Protein AF-A0A819TYV3-F1 (afdb_monomer_lite)

Structure (mmCIF, N/CA/C/O backbone):
data_AF-A0A819TYV3-F1
#
_entry.id   AF-A0A819TYV3-F1
#
loop_
_atom_site.group_PDB
_atom_site.id
_atom_site.type_symbol
_atom_site.label_atom_id
_atom_site.label_alt_id
_atom_site.label_comp_id
_atom_site.label_asym_id
_atom_site.label_entity_id
_atom_site.label_seq_id
_atom_site.pdbx_PDB_ins_code
_atom_site.Cartn_x
_atom_site.Cartn_y
_atom_site.Cartn_z
_atom_site.occupancy
_atom_site.B_iso_or_equiv
_atom_site.auth_seq_id
_atom_site.auth_comp_id
_atom_site.auth_asym_id
_atom_site.auth_atom_id
_atom_site.pdbx_PDB_model_num
ATOM 1 N N . VAL A 1 1 ? 16.532 -47.306 -40.315 1.00 42.41 1 VAL A N 1
ATOM 2 C CA . VAL A 1 1 ? 16.223 -45.927 -40.754 1.00 42.41 1 VAL A CA 1
ATOM 3 C C . VAL A 1 1 ? 15.635 -45.160 -39.579 1.00 42.41 1 VAL A C 1
ATOM 5 O O . VAL A 1 1 ? 14.477 -45.328 -39.248 1.00 42.41 1 VAL A O 1
ATOM 8 N N . ILE A 1 2 ? 16.517 -44.405 -38.919 1.00 37.19 2 ILE A N 1
ATOM 9 C CA . ILE A 1 2 ? 16.275 -43.118 -38.252 1.00 37.19 2 ILE A CA 1
ATOM 10 C C . ILE A 1 2 ? 15.202 -43.098 -37.144 1.00 37.19 2 ILE A C 1
ATOM 12 O O . ILE A 1 2 ? 14.173 -42.442 -37.237 1.00 37.19 2 ILE A O 1
ATOM 16 N N . THR A 1 3 ? 15.557 -43.692 -36.006 1.00 41.16 3 THR A N 1
ATOM 17 C CA . THR A 1 3 ? 15.166 -43.202 -34.678 1.00 41.16 3 THR A CA 1
ATOM 18 C C . THR A 1 3 ? 15.881 -41.863 -34.448 1.00 41.16 3 THR A C 1
ATOM 20 O O . THR A 1 3 ? 17.028 -41.839 -34.004 1.00 41.16 3 THR A O 1
ATOM 23 N N . LYS A 1 4 ? 15.283 -40.728 -34.834 1.00 43.38 4 LYS A N 1
ATOM 24 C CA . LYS A 1 4 ? 15.831 -39.395 -34.519 1.00 43.38 4 LYS A CA 1
ATOM 25 C C . LYS A 1 4 ? 14.734 -38.361 -34.269 1.00 43.38 4 LYS A C 1
ATOM 27 O O . LYS A 1 4 ? 13.875 -38.153 -35.113 1.00 43.38 4 LYS A O 1
ATOM 32 N N . ARG A 1 5 ? 14.971 -37.607 -33.187 1.00 46.06 5 ARG A N 1
ATOM 33 C CA . ARG A 1 5 ? 14.491 -36.251 -32.861 1.00 46.06 5 ARG A CA 1
ATOM 34 C C . ARG A 1 5 ? 13.138 -36.142 -32.163 1.00 46.06 5 ARG A C 1
ATOM 36 O O . ARG A 1 5 ? 12.233 -35.484 -32.647 1.00 46.06 5 ARG A O 1
ATOM 43 N N . ILE A 1 6 ? 13.119 -36.582 -30.910 1.00 41.78 6 ILE A N 1
ATOM 44 C CA . ILE A 1 6 ? 12.600 -35.708 -29.855 1.00 41.78 6 ILE A CA 1
ATOM 45 C C . ILE A 1 6 ? 13.839 -35.122 -29.179 1.00 41.78 6 ILE A C 1
ATOM 47 O O . ILE A 1 6 ? 14.490 -35.771 -28.364 1.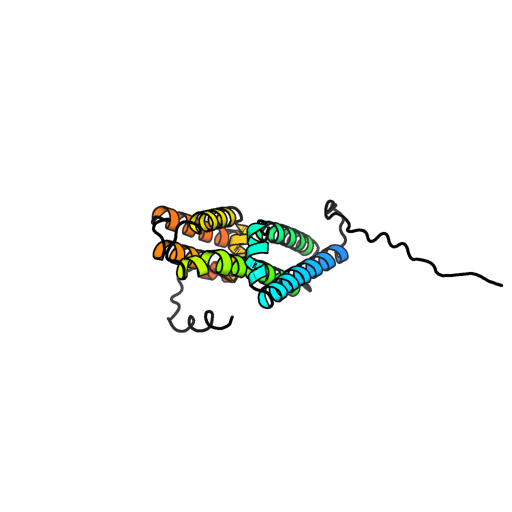00 41.78 6 ILE A O 1
ATOM 51 N N . LYS A 1 7 ? 14.249 -33.924 -29.608 1.00 39.25 7 LYS A N 1
ATOM 52 C CA . LYS A 1 7 ? 15.134 -33.102 -28.784 1.00 39.25 7 LYS A CA 1
ATOM 53 C C . LYS A 1 7 ? 14.248 -32.582 -27.663 1.00 39.25 7 LYS A C 1
ATOM 55 O O . LYS A 1 7 ? 13.491 -31.642 -27.870 1.00 39.25 7 LYS A O 1
ATOM 60 N N . ILE A 1 8 ? 14.314 -33.238 -26.512 1.00 39.28 8 ILE A N 1
ATOM 61 C CA . ILE A 1 8 ? 13.861 -32.642 -25.263 1.00 39.28 8 ILE A CA 1
ATOM 62 C C . ILE A 1 8 ? 14.744 -31.410 -25.092 1.00 39.28 8 ILE A C 1
ATOM 64 O O . ILE A 1 8 ? 15.949 -31.527 -24.856 1.00 39.28 8 ILE A O 1
ATOM 68 N N . PHE A 1 9 ? 14.173 -30.230 -25.320 1.00 35.12 9 PHE A N 1
ATOM 69 C CA . PHE A 1 9 ? 14.768 -29.000 -24.839 1.00 35.12 9 PHE A CA 1
ATOM 70 C C . PHE A 1 9 ? 14.728 -29.097 -23.316 1.00 35.12 9 PHE A C 1
ATOM 72 O O . PHE A 1 9 ? 13.734 -28.760 -22.685 1.00 35.12 9 PHE A O 1
ATOM 79 N N . HIS A 1 10 ? 15.805 -29.602 -22.719 1.00 38.38 10 HIS A N 1
ATOM 80 C CA . HIS A 1 10 ? 16.135 -29.256 -21.347 1.00 38.38 10 HIS A CA 1
ATOM 81 C C . HIS A 1 10 ? 16.502 -27.770 -21.348 1.00 38.38 10 HIS A C 1
ATOM 83 O O . HIS A 1 10 ? 17.672 -27.398 -21.315 1.00 38.38 10 HIS A O 1
ATOM 89 N N . THR A 1 11 ? 15.498 -26.899 -21.430 1.00 42.22 11 THR A N 1
ATOM 90 C CA . THR A 1 11 ? 15.631 -25.573 -20.849 1.00 42.22 11 THR A CA 1
ATOM 91 C C . THR A 1 11 ? 15.651 -25.804 -19.349 1.00 42.22 11 THR A C 1
ATOM 93 O O . THR A 1 11 ? 14.697 -26.312 -18.763 1.00 42.22 11 THR A O 1
ATOM 96 N N . GLN A 1 12 ? 16.790 -25.516 -18.730 1.00 43.41 12 GLN A N 1
ATOM 97 C CA . GLN A 1 12 ? 16.884 -25.352 -17.288 1.00 43.41 12 GLN A CA 1
ATOM 98 C C . GLN A 1 12 ? 15.994 -24.166 -16.885 1.00 43.41 12 GLN A C 1
ATOM 100 O O . GLN A 1 12 ? 16.464 -23.044 -16.732 1.00 43.41 12 GLN A O 1
ATOM 105 N N . THR A 1 13 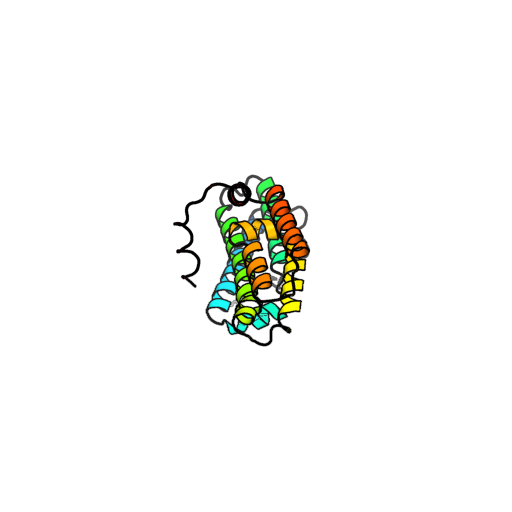? 14.694 -24.401 -16.755 1.00 50.75 13 THR A N 1
ATOM 106 C CA . THR A 1 13 ? 13.719 -23.468 -16.184 1.00 50.75 13 THR A CA 1
ATOM 107 C C . THR A 1 13 ? 13.247 -24.049 -14.860 1.00 50.75 13 THR A C 1
ATOM 109 O O . THR A 1 13 ? 12.078 -24.360 -14.669 1.00 50.75 13 THR A O 1
ATOM 112 N N . GLY A 1 14 ? 14.198 -24.268 -13.951 1.00 44.28 14 GLY A N 1
ATOM 113 C CA . GLY A 1 14 ? 13.864 -24.231 -12.532 1.00 44.28 14 GLY A CA 1
ATOM 114 C C . GLY A 1 14 ? 13.647 -22.769 -12.123 1.00 44.28 14 GLY A C 1
ATOM 115 O O . GLY A 1 14 ? 14.220 -21.887 -12.774 1.00 44.28 14 GLY A O 1
ATOM 116 N N . PRO A 1 15 ? 12.851 -22.487 -11.077 1.00 48.12 15 PRO A N 1
ATOM 117 C CA . PRO A 1 15 ? 12.710 -21.136 -10.545 1.00 48.12 15 PRO A CA 1
ATOM 118 C C . PRO A 1 15 ? 14.102 -20.586 -10.212 1.00 48.12 15 PRO A C 1
ATOM 120 O O . PRO A 1 15 ? 14.805 -21.099 -9.336 1.00 48.12 15 PRO A O 1
ATOM 123 N N . LYS A 1 16 ? 14.547 -19.580 -10.971 1.00 52.69 16 LYS A N 1
ATOM 124 C CA . LYS A 1 16 ? 15.812 -18.898 -10.706 1.00 52.69 16 LYS A CA 1
ATOM 125 C C . LYS A 1 16 ? 15.600 -18.025 -9.477 1.00 52.69 16 LYS A C 1
ATOM 127 O O . LYS A 1 16 ? 14.733 -17.159 -9.478 1.00 52.69 16 LYS A O 1
ATOM 132 N N . LYS A 1 17 ? 16.385 -18.261 -8.423 1.00 51.53 17 LYS A N 1
ATOM 133 C CA . LYS A 1 17 ? 16.401 -17.384 -7.247 1.00 51.53 17 LYS A CA 1
ATOM 134 C C . LYS A 1 17 ? 16.694 -15.952 -7.697 1.00 51.53 17 LYS A C 1
ATOM 136 O O . LYS A 1 17 ? 17.705 -15.728 -8.364 1.00 51.53 17 LYS A O 1
ATOM 141 N N . LEU A 1 18 ? 15.869 -15.002 -7.262 1.00 47.59 18 LEU A N 1
ATOM 142 C CA . LEU A 1 18 ? 16.041 -13.556 -7.442 1.00 47.59 18 LEU A CA 1
ATOM 143 C C . LEU A 1 18 ? 17.206 -13.013 -6.579 1.00 47.59 18 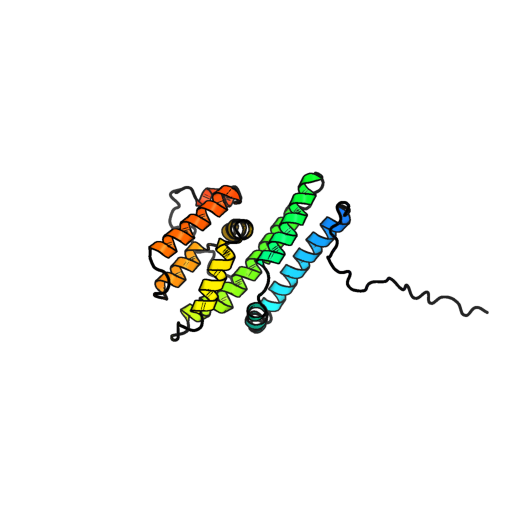LEU A C 1
ATOM 145 O O . LEU A 1 18 ? 17.102 -11.971 -5.948 1.00 47.59 18 LEU A O 1
ATOM 149 N N . ASN A 1 19 ? 18.326 -13.735 -6.485 1.00 43.72 19 ASN A N 1
ATOM 150 C CA . ASN A 1 19 ? 19.417 -13.416 -5.555 1.00 43.72 19 ASN A CA 1
ATOM 151 C C . ASN A 1 19 ? 20.588 -12.708 -6.236 1.00 43.72 19 ASN A C 1
ATOM 153 O O . ASN A 1 19 ? 21.689 -12.661 -5.695 1.00 43.72 19 ASN A O 1
ATOM 157 N N . THR A 1 20 ? 20.404 -12.199 -7.448 1.00 45.56 20 THR A N 1
ATOM 158 C CA . THR A 1 20 ? 21.482 -11.512 -8.159 1.00 45.56 20 THR A CA 1
ATOM 159 C C . THR A 1 20 ? 20.896 -10.541 -9.168 1.00 45.56 20 THR A C 1
ATOM 161 O O . THR A 1 20 ? 21.012 -10.721 -10.374 1.00 45.56 20 THR A O 1
ATOM 164 N N . ILE A 1 21 ? 20.320 -9.446 -8.668 1.00 49.53 21 ILE A N 1
ATOM 165 C CA . ILE A 1 21 ? 20.378 -8.188 -9.416 1.00 49.53 21 ILE A CA 1
ATOM 166 C C . ILE A 1 21 ? 21.863 -7.800 -9.429 1.00 49.53 21 ILE A C 1
ATOM 168 O O . ILE A 1 21 ? 22.359 -7.057 -8.581 1.00 49.53 21 ILE A O 1
ATOM 172 N N . THR A 1 22 ? 22.632 -8.410 -10.328 1.00 48.16 22 THR A N 1
ATOM 173 C CA . THR A 1 22 ? 24.005 -8.002 -10.594 1.00 48.16 22 THR A CA 1
ATOM 174 C C . THR A 1 22 ? 23.965 -6.597 -11.197 1.00 48.16 22 THR A C 1
ATOM 176 O O . THR A 1 22 ? 22.956 -6.115 -11.725 1.00 48.16 22 THR A O 1
ATOM 179 N N . LYS A 1 23 ? 25.085 -5.880 -11.125 1.00 53.56 23 LYS A N 1
ATOM 180 C CA . LYS A 1 23 ? 25.254 -4.535 -11.703 1.00 53.56 23 LYS A CA 1
ATOM 181 C C . LYS A 1 23 ? 25.030 -4.460 -13.233 1.00 53.56 23 LYS A C 1
ATOM 183 O O . LYS A 1 23 ? 25.265 -3.410 -13.811 1.00 53.56 23 LYS A O 1
ATOM 188 N N . THR A 1 24 ? 24.545 -5.524 -13.882 1.00 54.06 24 THR A N 1
ATOM 189 C CA . THR A 1 24 ? 24.474 -5.689 -15.341 1.00 54.06 24 THR A CA 1
ATOM 190 C C . THR A 1 24 ? 23.198 -6.388 -15.840 1.00 54.06 24 THR A C 1
ATOM 192 O O . THR A 1 24 ? 23.268 -7.069 -16.859 1.00 54.06 24 THR A O 1
ATOM 195 N N . SER A 1 25 ? 22.055 -6.297 -15.149 1.00 63.12 25 SER A N 1
ATOM 196 C CA . SER A 1 25 ? 20.785 -6.733 -15.753 1.00 63.12 25 SER A CA 1
ATOM 197 C C . SER A 1 25 ? 20.484 -5.897 -16.997 1.00 63.12 25 SER A C 1
ATOM 199 O O . SER A 1 25 ? 20.666 -4.675 -16.957 1.00 63.12 25 SER A O 1
ATOM 201 N N . SER A 1 26 ? 20.088 -6.548 -18.090 1.00 77.44 26 SER A N 1
ATOM 202 C CA . SER A 1 26 ? 19.691 -5.851 -19.323 1.00 77.44 26 SER A CA 1
ATOM 203 C C . SER A 1 26 ? 18.349 -5.133 -19.121 1.00 77.44 26 SER A C 1
ATOM 205 O O . SER A 1 26 ? 17.598 -5.478 -18.209 1.00 77.44 26 SER A O 1
ATOM 207 N N . MET A 1 27 ? 18.031 -4.126 -19.942 1.00 77.88 27 MET A N 1
ATOM 208 C CA . MET A 1 27 ? 16.738 -3.437 -19.817 1.00 77.88 27 MET A CA 1
ATOM 209 C C . MET A 1 27 ? 15.551 -4.352 -20.127 1.00 77.88 27 MET A C 1
ATOM 211 O O . MET A 1 27 ? 14.519 -4.226 -19.479 1.00 77.88 27 MET A O 1
ATOM 215 N N . GLU A 1 28 ? 15.724 -5.337 -21.011 1.00 81.94 28 GLU A N 1
ATOM 216 C CA . GLU A 1 28 ? 14.717 -6.377 -21.261 1.00 81.94 28 GLU A CA 1
ATOM 217 C C . GLU A 1 28 ? 14.377 -7.149 -19.975 1.00 81.94 28 GLU A C 1
ATOM 219 O O . GLU A 1 28 ? 13.208 -7.302 -19.641 1.00 81.94 28 GLU A O 1
ATOM 224 N N . GLU A 1 29 ? 15.382 -7.537 -19.181 1.00 82.88 29 GLU A N 1
ATOM 225 C CA . GLU A 1 29 ? 15.157 -8.234 -17.902 1.00 82.88 29 GLU A CA 1
ATOM 226 C C . GLU A 1 29 ? 14.426 -7.361 -16.870 1.00 82.88 29 GLU A C 1
ATOM 228 O O . GLU A 1 29 ? 13.650 -7.865 -16.059 1.00 82.88 29 GLU A O 1
ATOM 233 N N . ILE A 1 30 ? 14.687 -6.053 -16.879 1.00 81.69 30 ILE A N 1
ATOM 234 C CA . ILE A 1 30 ? 14.029 -5.079 -16.001 1.00 81.69 30 ILE A CA 1
ATOM 235 C C . ILE A 1 30 ? 12.555 -4.917 -16.390 1.00 81.69 30 ILE A C 1
ATOM 237 O O . ILE A 1 30 ? 11.693 -4.903 -15.511 1.00 81.69 30 ILE A O 1
ATOM 241 N N . ILE A 1 31 ? 12.265 -4.823 -17.689 1.00 82.44 31 ILE A N 1
ATOM 242 C CA . ILE A 1 31 ? 10.903 -4.708 -18.225 1.00 82.44 31 ILE A CA 1
ATOM 243 C C . ILE A 1 31 ? 10.115 -5.994 -17.960 1.00 82.44 31 ILE A C 1
ATOM 245 O O . ILE A 1 31 ? 8.987 -5.932 -17.476 1.00 82.44 31 ILE A O 1
ATOM 249 N N . ASP A 1 32 ? 10.716 -7.158 -18.205 1.00 86.75 32 ASP A N 1
ATOM 250 C CA . ASP A 1 32 ? 10.100 -8.454 -17.907 1.00 86.75 32 ASP A CA 1
ATOM 251 C C . ASP A 1 32 ? 9.743 -8.573 -16.424 1.00 86.75 32 ASP A C 1
ATOM 253 O O . ASP A 1 32 ? 8.666 -9.056 -16.074 1.00 86.75 32 ASP A O 1
ATOM 257 N N . LEU A 1 33 ? 10.619 -8.091 -15.541 1.00 85.75 33 LEU A N 1
ATOM 258 C CA . LEU A 1 33 ? 10.366 -8.098 -14.107 1.00 85.75 33 LEU A CA 1
ATOM 259 C C . LEU A 1 33 ? 9.245 -7.130 -13.710 1.00 85.75 33 LEU A C 1
ATOM 261 O O . LEU A 1 33 ? 8.432 -7.476 -12.855 1.00 85.75 33 LEU A O 1
ATOM 265 N N . LEU A 1 34 ? 9.167 -5.953 -14.337 1.00 84.62 34 LEU A N 1
ATOM 266 C CA . LEU A 1 34 ? 8.070 -5.008 -14.120 1.00 84.62 34 LEU A CA 1
ATOM 267 C C . LEU A 1 34 ? 6.723 -5.614 -14.539 1.00 84.62 34 LEU A C 1
ATOM 269 O O . LEU A 1 34 ? 5.773 -5.592 -13.759 1.00 84.62 34 LEU A O 1
ATOM 273 N N . ASN A 1 35 ? 6.668 -6.218 -15.728 1.00 87.69 35 ASN A N 1
ATOM 274 C CA . ASN A 1 35 ? 5.478 -6.906 -16.231 1.00 87.69 35 ASN A CA 1
ATOM 275 C C . ASN A 1 35 ? 5.085 -8.092 -15.345 1.00 87.69 35 ASN A C 1
ATOM 277 O O . ASN A 1 35 ? 3.905 -8.304 -15.089 1.00 87.69 35 ASN A O 1
ATOM 281 N N . TYR A 1 36 ? 6.065 -8.847 -14.844 1.00 89.81 36 TYR A N 1
ATOM 282 C CA . TYR A 1 36 ? 5.814 -9.950 -13.920 1.00 89.81 36 TYR A CA 1
ATOM 283 C C . TYR A 1 36 ? 5.204 -9.468 -12.600 1.00 89.81 36 TYR A C 1
ATOM 285 O O . TYR A 1 36 ? 4.275 -10.089 -12.093 1.00 89.81 36 TYR A O 1
ATOM 293 N N . ILE A 1 37 ? 5.703 -8.362 -12.040 1.00 85.88 37 ILE A N 1
ATOM 294 C CA . ILE A 1 37 ? 5.153 -7.786 -10.806 1.00 85.88 37 ILE A CA 1
ATOM 295 C C . ILE A 1 37 ? 3.731 -7.277 -11.043 1.00 85.88 37 ILE A C 1
ATOM 297 O O . ILE A 1 37 ? 2.861 -7.548 -10.221 1.00 85.88 37 ILE A O 1
ATOM 301 N N . LEU A 1 38 ? 3.482 -6.599 -12.168 1.00 90.12 38 LEU A N 1
ATOM 302 C CA . LEU A 1 38 ? 2.136 -6.178 -12.551 1.00 90.12 38 LEU A CA 1
ATOM 303 C C . LEU A 1 38 ? 1.184 -7.378 -12.644 1.00 90.12 38 LEU A C 1
ATOM 305 O O . LEU A 1 38 ? 0.151 -7.384 -11.983 1.00 90.12 38 LEU A O 1
ATOM 309 N N . ASP A 1 39 ? 1.545 -8.410 -13.410 1.00 93.50 39 ASP A N 1
ATOM 310 C CA . ASP A 1 39 ? 0.725 -9.616 -13.573 1.00 93.50 39 ASP A CA 1
ATOM 311 C C . ASP A 1 39 ? 0.471 -10.328 -12.237 1.00 93.50 39 ASP A C 1
ATOM 313 O O . ASP A 1 39 ? -0.653 -10.753 -11.961 1.00 93.50 39 ASP A O 1
ATOM 317 N N . LEU A 1 40 ? 1.486 -10.398 -11.370 1.00 90.69 40 LEU A N 1
ATOM 318 C CA . LEU A 1 40 ? 1.373 -10.989 -10.041 1.00 90.69 40 LEU A CA 1
ATOM 319 C C . LEU A 1 40 ? 0.404 -10.202 -9.151 1.00 90.69 40 LEU A C 1
ATOM 321 O O . LEU A 1 40 ? -0.533 -10.795 -8.614 1.00 90.69 40 LEU A O 1
ATOM 325 N N . SER A 1 41 ? 0.605 -8.888 -9.006 1.00 89.75 41 SER A N 1
ATOM 326 C CA . SER A 1 41 ? -0.272 -8.025 -8.203 1.00 89.75 41 SER A CA 1
ATOM 327 C C . SER A 1 41 ? -1.699 -8.065 -8.744 1.00 89.75 41 SER A C 1
ATOM 329 O O . SER A 1 41 ? -2.645 -8.261 -7.978 1.00 89.75 41 SER A O 1
ATOM 331 N N . CYS A 1 42 ? -1.855 -8.021 -10.071 1.00 92.50 42 CYS A N 1
ATOM 332 C CA . CYS A 1 42 ? -3.147 -8.167 -10.717 1.00 92.50 42 CYS A CA 1
ATOM 333 C C . CYS A 1 42 ? -3.806 -9.498 -10.362 1.00 92.50 42 CYS A C 1
ATOM 335 O O . CYS A 1 42 ? -4.929 -9.527 -9.860 1.00 92.50 42 CYS A O 1
ATOM 337 N N . THR A 1 43 ? -3.110 -10.607 -10.594 1.00 95.50 43 THR A N 1
ATOM 338 C CA . THR A 1 43 ? -3.627 -11.959 -10.366 1.00 95.50 43 THR A CA 1
ATOM 339 C C . THR A 1 43 ? -4.050 -12.160 -8.917 1.00 95.50 43 THR A C 1
ATOM 341 O O . THR A 1 43 ? -5.131 -12.700 -8.679 1.00 95.50 43 THR A O 1
ATOM 344 N N . ILE A 1 44 ? -3.255 -11.690 -7.950 1.00 92.75 44 ILE A N 1
ATOM 345 C CA . ILE A 1 44 ? -3.604 -11.779 -6.528 1.00 92.75 44 ILE A CA 1
ATOM 346 C C . ILE A 1 44 ? -4.860 -10.954 -6.235 1.00 92.75 44 ILE A C 1
ATOM 348 O O . ILE A 1 44 ? -5.797 -11.492 -5.646 1.00 92.75 44 ILE A O 1
ATOM 352 N N . ASN A 1 45 ? -4.939 -9.703 -6.703 1.00 93.31 45 ASN A N 1
ATOM 353 C CA . ASN A 1 45 ? -6.135 -8.871 -6.528 1.00 93.31 45 ASN A CA 1
ATOM 354 C C . ASN A 1 45 ? -7.390 -9.550 -7.087 1.00 93.31 45 ASN A C 1
ATOM 356 O O . ASN A 1 45 ? -8.402 -9.666 -6.396 1.00 93.31 45 ASN A O 1
ATOM 360 N N . ARG A 1 46 ? -7.328 -10.085 -8.314 1.00 95.94 46 ARG A N 1
ATOM 361 C CA . ARG A 1 46 ? -8.482 -10.762 -8.933 1.00 95.94 46 ARG A CA 1
ATOM 362 C C . ARG A 1 46 ? -8.824 -12.061 -8.200 1.00 95.94 46 ARG A C 1
ATOM 364 O O . ARG A 1 46 ? -10.002 -12.368 -8.031 1.00 95.94 46 ARG A O 1
ATOM 371 N N . PHE A 1 47 ? -7.826 -12.811 -7.732 1.00 95.88 47 PHE A N 1
ATOM 372 C CA . PHE A 1 47 ? -8.048 -14.007 -6.921 1.00 95.88 47 PHE A CA 1
ATOM 373 C C . PHE A 1 47 ? -8.774 -13.675 -5.612 1.00 95.88 47 PHE A C 1
ATOM 375 O O . PHE A 1 47 ? -9.780 -14.308 -5.302 1.00 95.88 47 PHE A O 1
ATOM 382 N N . LEU A 1 48 ? -8.319 -12.658 -4.877 1.00 94.56 48 LEU A N 1
ATOM 383 C CA . LEU A 1 48 ? -8.910 -12.239 -3.601 1.00 94.56 48 LEU A CA 1
ATOM 384 C C . LEU A 1 48 ? -10.256 -11.525 -3.757 1.00 94.56 48 LEU A C 1
ATOM 386 O O . LEU A 1 48 ? -11.041 -11.477 -2.807 1.00 94.56 48 LEU A O 1
ATOM 390 N N . PHE A 1 49 ? -10.544 -10.987 -4.940 1.00 93.50 49 PHE A N 1
ATOM 391 C CA . PHE A 1 49 ? -11.878 -10.523 -5.302 1.00 93.50 49 PHE A CA 1
ATOM 392 C C . PHE A 1 49 ? -12.857 -11.698 -5.444 1.00 93.50 49 PHE A C 1
ATOM 394 O O . PHE A 1 49 ? -13.948 -11.669 -4.882 1.00 93.50 49 PHE A O 1
ATOM 401 N N . VAL A 1 50 ? -12.457 -12.764 -6.148 1.00 96.19 50 VAL A N 1
ATOM 402 C CA . VAL A 1 50 ? -13.297 -13.962 -6.344 1.00 96.19 50 VAL A CA 1
ATOM 403 C C . VAL A 1 50 ? -13.386 -14.824 -5.078 1.00 96.19 50 VAL A C 1
ATOM 405 O O . VAL A 1 50 ? -14.419 -15.447 -4.831 1.00 96.19 50 VAL A O 1
ATOM 408 N N . TYR A 1 51 ? -12.327 -14.862 -4.267 1.00 95.44 51 TYR A N 1
ATOM 409 C CA . TYR A 1 51 ? -12.238 -15.651 -3.038 1.00 95.44 51 TYR A CA 1
ATOM 410 C C . TYR A 1 51 ? -11.823 -14.781 -1.834 1.00 95.44 51 TYR A C 1
ATOM 412 O O . TYR A 1 51 ? -10.666 -14.822 -1.401 1.00 95.44 51 TYR A O 1
ATOM 420 N N . PRO A 1 52 ? -12.759 -14.008 -1.247 1.00 92.62 52 PRO A N 1
ATOM 421 C CA . PRO A 1 52 ? -12.457 -13.085 -0.151 1.00 92.62 52 PRO A CA 1
ATOM 422 C C . PRO A 1 52 ? -11.909 -13.761 1.108 1.00 92.62 52 PRO A C 1
ATOM 424 O O . PRO A 1 52 ? -11.126 -13.157 1.835 1.00 92.62 52 PRO A O 1
ATOM 427 N N . GLN A 1 53 ? -12.251 -15.029 1.362 1.00 90.88 53 GLN A N 1
ATOM 428 C CA . GLN A 1 53 ? -11.709 -15.778 2.504 1.00 90.88 53 GLN A CA 1
ATOM 429 C C . GLN A 1 53 ? -10.186 -15.956 2.412 1.00 90.88 53 GLN A C 1
ATOM 431 O O . GLN A 1 53 ? -9.527 -16.147 3.431 1.00 90.88 53 GLN A O 1
ATOM 436 N N . GLY A 1 54 ? -9.612 -15.865 1.207 1.00 91.75 54 GLY A N 1
ATOM 437 C CA . GLY A 1 54 ? -8.167 -15.887 1.007 1.00 91.75 54 GLY A CA 1
ATOM 438 C C . GLY A 1 54 ? -7.451 -14.694 1.637 1.00 91.75 54 GLY A C 1
ATOM 439 O O . GLY A 1 54 ? -6.270 -14.809 1.936 1.00 91.75 54 GLY A O 1
ATOM 440 N N . ARG A 1 55 ? -8.144 -13.575 1.888 1.00 90.94 55 ARG A N 1
ATOM 441 C CA . ARG A 1 55 ? -7.532 -12.351 2.426 1.00 90.94 55 ARG A CA 1
ATOM 442 C C . ARG A 1 55 ? -6.929 -12.576 3.807 1.00 90.94 55 ARG A C 1
ATOM 444 O O . ARG A 1 55 ? -5.793 -12.188 4.019 1.00 90.94 55 ARG A O 1
ATOM 451 N N . ILE A 1 56 ? -7.634 -13.299 4.681 1.00 87.62 56 ILE A N 1
ATOM 452 C CA . ILE A 1 56 ? -7.140 -13.657 6.022 1.00 87.62 56 ILE A CA 1
ATOM 453 C C . ILE A 1 56 ? -5.865 -14.499 5.914 1.00 87.62 56 ILE A C 1
ATOM 455 O O . ILE A 1 56 ? -4.880 -14.207 6.572 1.00 87.62 56 ILE A O 1
ATOM 459 N N . ILE A 1 57 ? -5.848 -15.487 5.012 1.00 89.69 57 ILE A N 1
ATOM 460 C CA . ILE A 1 57 ? -4.678 -16.353 4.804 1.00 89.69 57 ILE A CA 1
ATOM 461 C C . ILE A 1 57 ? -3.472 -15.538 4.318 1.00 89.69 57 ILE A C 1
ATOM 463 O O . ILE A 1 57 ? -2.360 -15.742 4.788 1.00 89.69 57 ILE A O 1
ATOM 467 N N . PHE A 1 58 ? -3.682 -14.617 3.374 1.00 87.62 58 PHE A N 1
ATOM 468 C CA . PHE A 1 58 ? -2.613 -13.741 2.889 1.00 87.62 58 PHE A CA 1
ATOM 469 C C . PHE A 1 58 ? -2.131 -12.780 3.976 1.00 87.62 58 PHE A C 1
ATOM 471 O O . PHE A 1 58 ? -0.934 -12.539 4.089 1.00 87.62 58 PHE A O 1
ATOM 478 N N . PHE A 1 59 ? -3.055 -12.240 4.764 1.00 84.94 59 PHE A N 1
ATOM 479 C CA . PHE A 1 59 ? -2.758 -11.298 5.830 1.00 84.94 59 PHE A CA 1
ATOM 480 C C . PHE A 1 59 ? -1.954 -11.944 6.970 1.00 84.94 59 PHE A C 1
ATOM 482 O O . PHE A 1 59 ? -0.958 -11.368 7.397 1.00 84.94 59 PHE A O 1
ATOM 489 N N . ASP A 1 60 ? -2.331 -13.154 7.392 1.00 82.50 60 ASP A N 1
ATOM 490 C CA . ASP A 1 60 ? -1.676 -13.899 8.478 1.00 82.50 60 ASP A CA 1
ATOM 491 C C . ASP A 1 60 ? -0.247 -14.351 8.130 1.00 82.50 60 ASP A C 1
ATOM 493 O O . ASP A 1 60 ? 0.592 -14.493 9.016 1.00 82.50 60 ASP A O 1
ATOM 497 N N . GLU A 1 61 ? 0.060 -14.558 6.848 1.00 80.62 61 GLU A N 1
ATOM 498 C CA . GLU A 1 61 ? 1.406 -14.917 6.368 1.00 80.62 61 GLU A CA 1
ATOM 499 C C . GLU A 1 61 ? 2.334 -13.687 6.221 1.00 80.62 61 GLU A C 1
ATOM 501 O O . GLU A 1 61 ? 3.302 -13.726 5.459 1.00 80.62 61 GLU A O 1
ATOM 506 N N . ASP A 1 62 ? 2.038 -12.588 6.930 1.00 67.69 62 ASP A N 1
ATOM 507 C CA . ASP A 1 62 ? 2.760 -11.310 6.888 1.00 67.69 62 ASP A CA 1
ATOM 508 C C . ASP A 1 62 ? 2.968 -10.809 5.452 1.00 67.69 62 ASP A C 1
ATOM 510 O O . ASP A 1 62 ? 4.103 -10.587 5.023 1.00 67.69 62 ASP A O 1
ATOM 514 N N . PHE A 1 63 ? 1.887 -10.639 4.674 1.00 67.38 63 PHE A N 1
ATOM 515 C CA . PHE A 1 63 ? 1.998 -10.230 3.270 1.00 67.38 63 PHE A CA 1
ATOM 516 C C . PHE A 1 63 ? 2.949 -9.033 3.092 1.00 67.38 63 PHE A C 1
ATOM 518 O O . PHE A 1 63 ? 2.652 -7.896 3.460 1.00 67.38 63 PHE A O 1
ATOM 525 N N . HIS A 1 64 ? 4.114 -9.310 2.501 1.00 77.06 64 HIS A N 1
ATOM 526 C CA . HIS A 1 64 ? 5.253 -8.401 2.388 1.00 77.06 64 HIS A CA 1
ATOM 527 C C . HIS A 1 64 ? 5.061 -7.329 1.295 1.00 77.06 64 HIS A C 1
ATOM 529 O O . HIS A 1 64 ? 5.929 -7.125 0.440 1.00 77.06 64 HIS A O 1
ATOM 535 N N . SER A 1 65 ? 3.905 -6.660 1.271 1.00 80.19 65 SER A N 1
ATOM 536 C CA . SER A 1 65 ? 3.549 -5.655 0.259 1.00 80.19 65 SER A CA 1
ATOM 537 C C . SER A 1 65 ? 4.532 -4.487 0.226 1.00 80.19 65 SER A C 1
ATOM 539 O O . SER A 1 65 ? 4.873 -4.007 -0.853 1.00 80.19 65 SER A O 1
ATOM 541 N N . THR A 1 66 ? 5.029 -4.047 1.385 1.00 85.56 66 THR A N 1
ATOM 542 C CA . THR A 1 66 ? 5.973 -2.929 1.480 1.00 85.56 66 THR A CA 1
ATOM 543 C C . THR A 1 66 ? 7.343 -3.318 0.929 1.00 85.56 66 THR A C 1
ATOM 545 O O . THR A 1 66 ? 7.959 -2.538 0.203 1.00 85.56 66 THR A O 1
ATOM 548 N N . GLN A 1 67 ? 7.801 -4.551 1.171 1.00 85.94 67 GLN A N 1
ATOM 549 C CA . GLN A 1 67 ? 9.048 -5.067 0.603 1.00 85.94 67 GLN A CA 1
ATOM 550 C C . GLN A 1 67 ? 8.921 -5.353 -0.898 1.00 85.94 67 GLN A C 1
ATOM 552 O O . GLN A 1 67 ? 9.864 -5.098 -1.656 1.00 85.94 67 GLN A O 1
ATOM 557 N N . LEU A 1 68 ? 7.767 -5.862 -1.344 1.00 83.88 68 LEU A N 1
ATOM 558 C CA . LEU A 1 68 ? 7.455 -6.009 -2.767 1.00 83.88 68 LEU A CA 1
ATOM 559 C C . LEU A 1 68 ? 7.482 -4.638 -3.447 1.00 83.88 68 LEU A C 1
ATOM 561 O O . LEU A 1 68 ? 8.121 -4.487 -4.492 1.00 83.88 68 LEU A O 1
ATOM 565 N N . PHE A 1 69 ? 6.877 -3.635 -2.805 1.00 89.25 69 PHE A N 1
ATOM 566 C CA . PHE A 1 69 ? 6.869 -2.266 -3.291 1.00 89.25 69 PHE A CA 1
ATOM 567 C C . PHE A 1 69 ? 8.273 -1.700 -3.452 1.00 89.25 69 PHE A C 1
ATOM 569 O O . PHE A 1 69 ? 8.668 -1.217 -4.511 1.00 89.25 69 PHE A O 1
ATOM 576 N N . GLU A 1 70 ? 9.061 -1.823 -2.393 1.00 89.62 70 GLU A N 1
ATOM 577 C CA . GLU A 1 70 ? 10.435 -1.351 -2.359 1.00 89.62 70 GLU A CA 1
ATOM 578 C C . GLU A 1 70 ? 11.303 -2.022 -3.431 1.00 89.62 70 GLU A C 1
ATOM 580 O O . GLU A 1 70 ? 12.165 -1.386 -4.043 1.00 89.62 70 GLU A O 1
ATOM 585 N N . THR A 1 71 ? 11.063 -3.309 -3.686 1.00 83.62 71 THR A N 1
ATOM 586 C CA . THR A 1 71 ? 11.759 -4.055 -4.734 1.00 83.62 71 THR A CA 1
ATOM 587 C C . THR A 1 71 ? 11.421 -3.498 -6.113 1.00 83.62 71 THR A C 1
ATOM 589 O O . THR A 1 71 ? 12.342 -3.202 -6.879 1.00 83.62 71 THR A O 1
ATOM 592 N N . PHE A 1 72 ? 10.135 -3.299 -6.426 1.00 84.25 72 PHE A N 1
ATOM 593 C CA . PHE A 1 72 ? 9.735 -2.759 -7.729 1.00 84.25 72 PHE A CA 1
ATOM 594 C C . PHE A 1 72 ? 10.191 -1.308 -7.915 1.00 84.25 72 PHE A C 1
ATOM 596 O O . PHE A 1 72 ? 10.641 -0.948 -9.004 1.00 84.25 72 PHE A O 1
ATOM 603 N N . LEU A 1 73 ? 10.152 -0.483 -6.864 1.00 88.44 73 LEU A N 1
ATOM 604 C CA . LEU A 1 73 ? 10.579 0.913 -6.943 1.00 88.44 73 LEU A CA 1
ATOM 605 C C . LEU A 1 73 ? 12.056 1.019 -7.338 1.00 88.44 73 LEU A C 1
ATOM 607 O O . LEU A 1 73 ? 12.404 1.793 -8.225 1.00 88.44 73 LEU A O 1
ATOM 611 N N . ARG A 1 74 ? 12.926 0.185 -6.757 1.00 86.69 74 ARG A N 1
ATOM 612 C CA . ARG A 1 74 ? 14.352 0.147 -7.132 1.00 86.69 74 ARG A CA 1
ATOM 613 C C . ARG A 1 74 ? 14.573 -0.275 -8.580 1.00 86.69 74 ARG A C 1
ATOM 615 O O . ARG A 1 74 ? 15.502 0.212 -9.226 1.00 86.69 74 ARG A O 1
ATOM 622 N N . ILE A 1 75 ? 13.761 -1.208 -9.078 1.00 81.69 75 ILE A N 1
ATOM 623 C CA . ILE A 1 75 ? 13.821 -1.667 -10.473 1.00 81.69 75 ILE A CA 1
ATOM 624 C C . ILE A 1 75 ? 13.480 -0.500 -11.402 1.00 81.69 75 ILE A C 1
ATOM 626 O O . ILE A 1 75 ? 14.217 -0.236 -12.352 1.00 81.69 75 ILE A O 1
ATOM 630 N N . TYR A 1 76 ? 12.435 0.252 -11.067 1.00 84.06 76 TYR A N 1
ATOM 631 C CA . TYR A 1 76 ? 12.028 1.440 -11.805 1.00 84.06 76 TYR A CA 1
ATOM 632 C C . TYR A 1 76 ? 13.057 2.574 -11.759 1.00 84.06 76 TYR A C 1
ATOM 634 O O . TYR A 1 76 ? 13.428 3.101 -12.802 1.00 84.06 76 TYR A O 1
ATOM 642 N N . GLU A 1 77 ? 13.589 2.922 -10.585 1.00 86.00 77 GLU A N 1
ATOM 643 C CA . GLU A 1 77 ? 14.621 3.963 -10.446 1.00 86.00 77 GLU A CA 1
ATOM 644 C C . GLU A 1 77 ? 15.869 3.636 -11.278 1.00 86.00 77 GLU A C 1
ATOM 646 O O . GLU A 1 77 ? 16.460 4.509 -11.917 1.00 86.00 77 GLU A O 1
ATOM 651 N N . ARG A 1 78 ? 16.263 2.358 -11.318 1.00 78.69 78 ARG A N 1
ATOM 652 C CA . ARG A 1 78 ? 17.374 1.897 -12.157 1.00 78.69 78 ARG A CA 1
ATOM 653 C C . ARG A 1 78 ? 17.069 2.049 -13.644 1.00 78.69 78 ARG A C 1
ATOM 655 O O . ARG A 1 78 ? 17.955 2.410 -14.412 1.00 78.69 78 ARG A O 1
ATOM 662 N N . ALA A 1 79 ? 15.835 1.781 -14.038 1.00 76.88 79 ALA A N 1
ATOM 663 C CA . ALA A 1 79 ? 15.388 1.911 -15.413 1.00 76.88 79 ALA A CA 1
ATOM 664 C C . ALA A 1 79 ? 15.219 3.377 -15.852 1.00 76.88 79 ALA A C 1
ATOM 666 O O . ALA A 1 79 ? 15.449 3.714 -17.009 1.00 76.88 79 ALA A O 1
ATOM 667 N N . GLN A 1 80 ? 14.889 4.284 -14.929 1.00 81.00 80 GLN A N 1
ATOM 668 C CA . GLN A 1 80 ? 14.906 5.723 -15.200 1.00 81.00 80 GLN A CA 1
ATOM 669 C C . GLN A 1 80 ? 16.318 6.227 -15.518 1.00 81.00 80 GLN A C 1
ATOM 671 O O . GLN A 1 80 ? 16.486 7.071 -16.395 1.00 81.00 80 GLN A O 1
ATOM 676 N N . GLN A 1 81 ? 17.348 5.690 -14.856 1.00 77.88 81 GLN A N 1
ATOM 677 C CA . GLN A 1 81 ? 18.741 6.097 -15.088 1.00 77.88 81 GLN A CA 1
ATOM 678 C C . GLN A 1 81 ? 19.253 5.762 -16.497 1.00 77.88 81 GLN A C 1
ATOM 680 O O . GLN A 1 81 ? 20.194 6.407 -16.959 1.00 77.88 81 GLN A O 1
ATOM 685 N N . SER A 1 82 ? 18.662 4.781 -17.185 1.00 70.75 82 SER A N 1
ATOM 686 C CA . SER A 1 82 ? 19.044 4.417 -18.554 1.00 70.75 82 SER A CA 1
ATOM 687 C C . SER A 1 82 ? 18.310 5.216 -19.639 1.00 70.75 82 SER A C 1
ATOM 689 O O . SER A 1 82 ? 18.617 5.021 -20.809 1.00 70.75 82 SER A O 1
ATOM 691 N N . ASN A 1 83 ? 17.397 6.140 -19.291 1.00 67.44 83 ASN A N 1
ATOM 692 C CA . ASN A 1 83 ? 16.551 6.915 -20.224 1.00 67.44 83 ASN A CA 1
ATOM 693 C C . ASN A 1 83 ? 15.671 6.073 -21.176 1.00 67.44 83 ASN A C 1
ATOM 695 O O . ASN A 1 83 ? 15.071 6.621 -22.097 1.00 67.44 83 ASN A O 1
ATOM 699 N N . GLU A 1 84 ? 15.551 4.767 -20.945 1.00 68.06 84 GLU A N 1
ATOM 700 C CA . GLU A 1 84 ? 14.800 3.834 -21.800 1.00 68.06 84 GLU A CA 1
ATOM 701 C C . GLU A 1 84 ? 13.392 3.520 -21.252 1.00 68.06 84 GLU A C 1
ATOM 703 O O . GLU A 1 84 ? 12.678 2.705 -21.824 1.00 68.06 84 GLU A O 1
ATOM 708 N N . ILE A 1 85 ? 12.966 4.156 -20.149 1.00 68.69 85 ILE A N 1
ATOM 709 C CA . ILE A 1 85 ? 11.700 3.820 -19.472 1.00 68.69 85 ILE A CA 1
ATOM 710 C C . ILE A 1 85 ? 10.505 4.721 -19.822 1.00 68.69 85 ILE A C 1
ATOM 712 O O . ILE A 1 85 ? 9.422 4.501 -19.288 1.00 68.69 85 ILE A O 1
ATOM 716 N N . SER A 1 86 ? 10.644 5.720 -20.705 1.00 72.00 86 SER A N 1
ATOM 717 C CA . SER A 1 86 ? 9.520 6.618 -21.050 1.00 72.00 86 SER A CA 1
ATOM 718 C C . SER A 1 86 ? 8.265 5.859 -21.480 1.00 72.00 86 SER A C 1
ATOM 720 O O . SER A 1 86 ? 7.158 6.256 -21.128 1.00 72.00 86 SER A O 1
ATOM 722 N N . ASP A 1 87 ? 8.461 4.732 -22.160 1.00 76.44 87 ASP A N 1
ATOM 723 C CA . ASP A 1 87 ? 7.394 3.923 -22.747 1.00 76.44 87 ASP A CA 1
ATOM 724 C C . ASP A 1 87 ? 6.781 2.929 -21.739 1.00 76.44 87 ASP A C 1
ATOM 726 O O . ASP A 1 87 ? 5.774 2.292 -22.030 1.00 76.44 87 ASP A O 1
ATOM 730 N N . HIS A 1 88 ? 7.354 2.813 -20.534 1.00 79.88 88 HIS A N 1
ATOM 731 C CA . HIS A 1 88 ? 6.919 1.879 -19.484 1.00 79.88 88 HIS A CA 1
ATOM 732 C C . HIS A 1 88 ? 6.489 2.580 -18.188 1.00 79.88 88 HIS A C 1
ATOM 734 O O . HIS A 1 88 ? 6.270 1.925 -17.167 1.00 79.88 88 HIS A O 1
ATOM 740 N N . ILE A 1 89 ? 6.357 3.912 -18.209 1.00 84.94 89 ILE A N 1
ATOM 741 C CA . ILE A 1 89 ? 5.840 4.680 -17.066 1.00 84.94 89 ILE A CA 1
ATOM 742 C C . ILE A 1 89 ? 4.427 4.208 -16.710 1.00 84.94 89 ILE A C 1
ATOM 744 O O . ILE A 1 89 ? 4.137 4.018 -15.535 1.00 84.94 89 ILE A O 1
ATOM 748 N N . GLU A 1 90 ? 3.576 3.970 -17.711 1.00 87.19 90 GLU A N 1
ATOM 749 C CA . GLU A 1 90 ? 2.202 3.499 -17.500 1.00 87.19 90 GLU A CA 1
ATOM 750 C C . GLU A 1 90 ? 2.178 2.134 -16.804 1.00 87.19 90 GLU A C 1
ATOM 752 O O . GLU A 1 90 ? 1.509 1.980 -15.787 1.00 87.19 90 GLU A O 1
ATOM 757 N N . THR A 1 91 ? 2.990 1.181 -17.273 1.00 86.81 91 THR A N 1
ATOM 758 C CA . THR A 1 91 ? 3.124 -0.147 -16.654 1.00 86.81 91 THR A CA 1
ATOM 759 C C . THR A 1 91 ? 3.581 -0.053 -15.199 1.00 86.81 91 THR A C 1
ATOM 761 O O . THR A 1 91 ? 3.104 -0.794 -14.343 1.00 86.81 91 THR A O 1
ATOM 764 N N . PHE A 1 92 ? 4.502 0.865 -14.895 1.00 87.44 92 PHE A N 1
ATOM 765 C CA . PHE A 1 92 ? 4.951 1.085 -13.524 1.00 87.44 92 PHE A CA 1
ATOM 766 C C . PHE A 1 92 ? 3.863 1.685 -12.639 1.00 87.44 92 PHE A C 1
ATOM 768 O O . PHE A 1 92 ? 3.665 1.215 -11.521 1.00 87.44 92 PHE A O 1
ATOM 775 N N . GLU A 1 93 ? 3.161 2.707 -13.121 1.00 89.31 93 GLU A N 1
ATOM 776 C CA . GLU A 1 93 ? 2.071 3.332 -12.374 1.00 89.31 93 GLU A CA 1
ATOM 777 C C . GLU A 1 93 ? 0.926 2.341 -12.123 1.00 89.31 93 GLU A C 1
ATOM 779 O O . GLU A 1 93 ? 0.369 2.324 -11.026 1.00 89.31 93 GLU A O 1
ATOM 784 N N . GLU A 1 94 ? 0.636 1.458 -13.081 1.00 90.56 94 GLU A N 1
ATOM 785 C CA . GLU A 1 94 ? -0.337 0.375 -12.919 1.00 90.56 94 GLU A CA 1
ATOM 786 C C . GLU A 1 94 ? 0.138 -0.662 -11.891 1.00 90.56 94 GLU A C 1
ATOM 788 O O . GLU A 1 94 ? -0.594 -0.988 -10.959 1.00 90.56 94 GLU A O 1
ATOM 793 N N . ALA A 1 95 ? 1.395 -1.115 -11.968 1.00 89.88 95 ALA A N 1
ATOM 794 C CA . ALA A 1 95 ? 1.955 -2.060 -10.997 1.00 89.88 95 ALA A CA 1
ATOM 795 C C . ALA A 1 95 ? 1.969 -1.479 -9.574 1.00 89.88 95 ALA A C 1
ATOM 797 O O . ALA A 1 95 ? 1.671 -2.176 -8.596 1.00 89.88 95 ALA A O 1
ATOM 798 N N . LYS A 1 96 ? 2.293 -0.186 -9.461 1.00 91.56 96 LYS A N 1
ATOM 799 C CA . LYS A 1 96 ? 2.241 0.581 -8.216 1.00 91.56 96 LYS A CA 1
ATOM 800 C C . LYS A 1 96 ? 0.817 0.609 -7.665 1.00 91.56 96 LYS A C 1
ATOM 802 O O . LYS A 1 96 ? 0.622 0.243 -6.507 1.00 91.56 96 LYS A O 1
ATOM 807 N N . TYR A 1 97 ? -0.161 0.988 -8.485 1.00 92.56 97 TYR A N 1
ATOM 808 C CA . TYR A 1 97 ? -1.571 1.030 -8.099 1.00 92.56 97 TYR A CA 1
ATOM 809 C C . TYR A 1 97 ? -2.085 -0.333 -7.626 1.00 92.56 97 TYR A C 1
ATOM 811 O O . TYR A 1 97 ? -2.680 -0.424 -6.554 1.00 92.56 97 TYR A O 1
ATOM 819 N N . GLU A 1 98 ? -1.811 -1.398 -8.375 1.00 92.56 98 GLU A N 1
ATOM 820 C CA . GLU A 1 98 ? -2.261 -2.757 -8.060 1.00 92.56 98 GLU A CA 1
ATOM 821 C C . GLU A 1 98 ? -1.659 -3.265 -6.744 1.00 92.56 98 GLU A C 1
ATOM 823 O O . GLU A 1 98 ? -2.359 -3.833 -5.906 1.00 92.56 98 GLU A O 1
ATOM 828 N N . THR A 1 99 ? -0.372 -2.998 -6.514 1.00 91.56 99 THR A N 1
ATOM 829 C CA . THR A 1 99 ? 0.320 -3.396 -5.278 1.00 91.56 99 THR A CA 1
ATOM 830 C C . THR A 1 99 ? -0.209 -2.643 -4.055 1.00 91.56 99 THR A C 1
ATOM 832 O O . THR A 1 99 ? -0.381 -3.231 -2.987 1.00 91.56 99 THR A O 1
ATOM 835 N N . ILE A 1 100 ? -0.478 -1.343 -4.196 1.00 93.50 100 ILE A N 1
ATOM 836 C CA . ILE A 1 100 ? -1.015 -0.517 -3.107 1.00 93.50 100 ILE A CA 1
ATOM 837 C C . ILE A 1 100 ? -2.472 -0.887 -2.821 1.00 93.50 100 ILE A C 1
ATOM 839 O O . ILE A 1 100 ? -2.837 -1.021 -1.655 1.00 93.50 100 ILE A O 1
ATOM 843 N N . THR A 1 101 ? -3.281 -1.094 -3.861 1.00 93.25 101 THR A N 1
ATOM 844 C CA . THR A 1 101 ? -4.681 -1.529 -3.734 1.00 93.25 101 THR A CA 1
ATOM 845 C C . THR A 1 101 ? -4.767 -2.872 -3.022 1.00 93.25 101 THR A C 1
ATOM 847 O O . THR A 1 101 ? -5.522 -2.997 -2.065 1.00 93.25 101 THR A O 1
ATOM 850 N N . LEU A 1 102 ? -3.910 -3.833 -3.385 1.00 91.81 102 LEU A N 1
ATOM 851 C CA . LEU A 1 102 ? -3.833 -5.125 -2.703 1.00 91.81 102 LEU A CA 1
ATOM 852 C C . LEU A 1 102 ? -3.599 -4.966 -1.199 1.00 91.81 102 LEU A C 1
ATOM 854 O O . LEU A 1 102 ? -4.283 -5.579 -0.383 1.00 91.81 102 LEU A O 1
ATOM 858 N N . PHE A 1 103 ? -2.635 -4.127 -0.821 1.00 92.62 103 PHE A N 1
ATOM 859 C CA . PHE A 1 103 ? -2.366 -3.861 0.586 1.00 92.62 103 PHE A CA 1
ATOM 860 C C . PHE A 1 103 ? -3.552 -3.186 1.286 1.00 92.62 103 PHE A C 1
ATOM 862 O O . PHE A 1 103 ? -3.915 -3.600 2.385 1.00 92.62 103 PHE A O 1
ATOM 869 N N . ASN A 1 104 ? -4.158 -2.174 0.659 1.00 92.94 104 ASN A N 1
ATOM 870 C CA . ASN A 1 104 ? -5.314 -1.476 1.215 1.00 92.94 104 ASN A CA 1
ATOM 871 C C . ASN A 1 104 ? -6.497 -2.428 1.437 1.00 92.94 104 ASN A C 1
ATOM 873 O O . ASN A 1 104 ? -7.107 -2.394 2.499 1.00 92.94 104 ASN A O 1
ATOM 877 N N . ASP A 1 105 ? -6.792 -3.307 0.483 1.00 91.81 105 ASP A N 1
ATOM 878 C CA . ASP A 1 105 ? -7.914 -4.243 0.579 1.00 91.81 105 ASP A CA 1
ATOM 879 C C . ASP A 1 105 ? -7.704 -5.280 1.686 1.00 91.81 105 ASP A C 1
ATOM 881 O O . ASP A 1 105 ? -8.646 -5.633 2.406 1.00 91.81 105 ASP A O 1
ATOM 885 N N . LEU A 1 106 ? -6.466 -5.752 1.856 1.00 90.75 106 LEU A N 1
ATOM 886 C CA . LEU A 1 106 ? -6.090 -6.615 2.975 1.00 90.75 106 LEU A CA 1
ATOM 887 C C . LEU A 1 106 ? -6.244 -5.873 4.308 1.00 90.75 106 LEU A C 1
ATOM 889 O O . LEU A 1 106 ? -6.906 -6.378 5.210 1.00 90.75 106 LEU A O 1
ATOM 893 N N . LEU A 1 107 ? -5.713 -4.653 4.416 1.00 89.50 107 LEU A N 1
ATOM 894 C CA . LEU A 1 107 ? -5.842 -3.816 5.611 1.00 89.50 107 LEU A CA 1
ATOM 895 C C . LEU A 1 107 ? -7.311 -3.547 5.967 1.00 89.50 107 LEU A C 1
ATOM 897 O O . LEU A 1 107 ? -7.720 -3.733 7.114 1.00 89.50 107 LEU A O 1
ATOM 901 N N . ALA A 1 108 ? -8.114 -3.141 4.986 1.00 89.38 108 ALA A N 1
ATOM 902 C CA . ALA A 1 108 ? -9.525 -2.851 5.174 1.00 89.38 108 ALA A CA 1
ATOM 903 C C . ALA A 1 108 ? -10.272 -4.095 5.667 1.00 89.38 108 ALA A C 1
ATOM 905 O O . ALA A 1 108 ? -10.827 -4.087 6.762 1.00 89.38 108 ALA A O 1
ATOM 906 N N . SER A 1 109 ? -10.199 -5.197 4.922 1.00 88.62 109 SER A N 1
ATOM 907 C CA . SER A 1 109 ? -11.005 -6.386 5.219 1.00 88.62 109 SER A CA 1
ATOM 908 C C . SER A 1 109 ? -10.547 -7.187 6.437 1.00 88.62 109 SER A C 1
ATOM 910 O O . SER A 1 109 ? -11.379 -7.802 7.106 1.00 88.62 109 SER A O 1
ATOM 912 N N . CYS A 1 110 ? -9.249 -7.196 6.749 1.00 87.06 110 CYS A N 1
ATOM 913 C CA . CYS A 1 110 ? -8.710 -7.963 7.873 1.00 87.06 110 CYS A CA 1
ATOM 914 C C . CYS A 1 110 ? -8.628 -7.152 9.168 1.00 87.06 110 CYS A C 1
ATOM 916 O O . CYS A 1 110 ? -8.586 -7.747 10.242 1.00 87.06 110 CYS A O 1
ATOM 918 N N . CYS A 1 111 ? -8.617 -5.817 9.104 1.00 85.50 111 CYS A N 1
ATOM 919 C CA . CYS A 1 111 ? -8.469 -4.984 10.299 1.00 85.50 111 CYS A CA 1
ATOM 920 C C . CYS A 1 111 ? -9.589 -3.963 10.474 1.00 85.50 111 CYS A C 1
ATOM 922 O O . CYS A 1 111 ? -10.167 -3.890 11.557 1.00 85.50 111 CYS A O 1
ATOM 924 N N . ILE A 1 112 ? -9.914 -3.188 9.438 1.00 86.56 112 ILE A N 1
ATOM 925 C CA . ILE A 1 112 ? -10.844 -2.056 9.564 1.00 86.56 112 ILE A CA 1
ATOM 926 C C . ILE A 1 112 ? -12.305 -2.513 9.589 1.00 86.56 112 ILE A C 1
ATOM 928 O O . ILE A 1 112 ? -13.035 -2.151 10.507 1.00 86.56 112 ILE A O 1
ATOM 932 N N . ASP A 1 113 ? -12.742 -3.350 8.651 1.00 87.81 113 ASP A N 1
ATOM 933 C CA . ASP A 1 113 ? -14.123 -3.845 8.618 1.00 87.81 113 ASP A CA 1
ATOM 934 C C . ASP A 1 113 ? -14.471 -4.629 9.894 1.00 87.81 113 ASP A C 1
ATOM 936 O O . ASP A 1 113 ? -15.517 -4.364 10.498 1.00 87.81 113 ASP A O 1
ATOM 940 N N . PRO A 1 114 ? -13.597 -5.526 10.401 1.00 84.06 114 PRO A N 1
ATOM 941 C CA . PRO A 1 114 ? -13.824 -6.175 11.685 1.00 84.06 114 PRO A CA 1
ATOM 942 C C . PRO A 1 114 ? -13.918 -5.187 12.851 1.00 84.06 114 PRO A C 1
ATOM 944 O O . PRO A 1 114 ? -14.696 -5.419 13.770 1.00 84.06 114 PRO A O 1
ATOM 947 N N . LEU A 1 115 ? -13.169 -4.081 12.828 1.00 81.69 115 LEU A N 1
ATOM 948 C CA . LEU A 1 115 ? -13.239 -3.037 13.855 1.00 81.69 115 LEU A CA 1
ATOM 949 C C . LEU A 1 115 ? -14.593 -2.316 13.867 1.00 81.69 115 LEU A C 1
ATOM 951 O O . LEU A 1 115 ? -15.090 -1.947 14.930 1.00 81.69 115 LEU A O 1
ATOM 955 N N . LEU A 1 116 ? -15.190 -2.123 12.689 1.00 82.31 116 LEU A N 1
ATOM 956 C CA . LEU A 1 116 ? -16.490 -1.469 12.530 1.00 82.31 116 LEU A CA 1
ATOM 957 C C . LEU A 1 116 ? -17.662 -2.389 12.899 1.00 82.31 116 LEU A C 1
ATOM 959 O O . LEU A 1 116 ? -18.693 -1.907 13.366 1.00 82.31 116 LEU A O 1
ATOM 963 N N . ILE A 1 117 ? -17.519 -3.699 12.679 1.00 82.44 117 ILE A N 1
ATOM 964 C CA . ILE A 1 117 ? -18.595 -4.686 12.861 1.00 82.44 117 ILE A CA 1
ATOM 965 C C . ILE A 1 117 ? -18.573 -5.320 14.261 1.00 82.44 117 ILE A C 1
ATOM 967 O O . ILE A 1 117 ? -19.629 -5.661 14.796 1.00 82.44 117 ILE A O 1
ATOM 971 N N . ASN A 1 118 ? -17.393 -5.535 14.848 1.00 66.75 118 ASN A N 1
ATOM 972 C CA . ASN A 1 118 ? -17.225 -6.408 16.009 1.00 66.75 118 ASN A CA 1
ATOM 973 C C . ASN A 1 118 ? -17.231 -5.626 17.337 1.00 66.75 118 ASN A C 1
ATOM 975 O O . ASN A 1 118 ? -16.483 -4.667 17.520 1.00 66.75 118 ASN A O 1
ATOM 979 N N . GLU A 1 119 ? -18.041 -6.066 18.307 1.00 57.69 119 GLU A N 1
ATOM 980 C CA . GLU A 1 119 ? -18.109 -5.446 19.643 1.00 57.69 119 GLU A CA 1
ATOM 981 C C . GLU A 1 119 ? -16.866 -5.762 20.500 1.00 57.69 119 GLU A C 1
ATOM 983 O O . GLU A 1 119 ? -16.503 -4.988 21.390 1.00 57.69 119 GLU A O 1
ATOM 988 N N . ASN A 1 120 ? -16.164 -6.865 20.202 1.00 54.62 120 ASN A N 1
ATOM 989 C CA . ASN A 1 120 ? -14.926 -7.270 20.876 1.00 54.62 120 ASN A CA 1
ATOM 990 C C . ASN A 1 120 ? -13.704 -6.634 20.203 1.00 54.62 120 ASN A C 1
ATOM 992 O O . ASN A 1 120 ? -12.981 -7.255 19.428 1.00 54.62 120 ASN A O 1
ATOM 996 N N . LYS A 1 121 ? -13.482 -5.361 20.527 1.00 62.06 121 LYS A N 1
ATOM 997 C CA . LYS A 1 121 ? -12.491 -4.482 19.891 1.00 62.06 121 LYS A CA 1
ATOM 998 C C . LYS A 1 121 ? -11.027 -4.889 20.088 1.00 62.06 121 LYS A C 1
ATOM 1000 O O . LYS A 1 121 ? -10.185 -4.354 19.386 1.00 62.06 121 LYS A O 1
ATOM 1005 N N . THR A 1 122 ? -10.705 -5.781 21.030 1.00 57.94 122 THR A N 1
ATOM 1006 C CA . THR A 1 122 ? -9.338 -5.973 21.554 1.00 57.94 122 THR A CA 1
ATOM 1007 C C . THR A 1 122 ? -8.413 -6.844 20.701 1.00 57.94 122 THR A C 1
ATOM 1009 O O . THR A 1 122 ? -7.211 -6.608 20.725 1.00 57.94 122 THR A O 1
ATOM 1012 N N . GLU A 1 123 ? -8.923 -7.821 19.943 1.00 61.84 123 GLU A N 1
ATOM 1013 C CA . GLU A 1 123 ? -8.066 -8.736 19.158 1.00 61.84 123 GLU A CA 1
ATOM 1014 C C . GLU A 1 123 ? -7.531 -8.096 17.860 1.00 61.84 123 GLU A C 1
ATOM 1016 O O . GLU A 1 123 ? -6.443 -8.440 17.413 1.00 61.84 123 GLU A O 1
ATOM 1021 N N . ASN A 1 124 ? -8.221 -7.092 17.303 1.00 66.62 124 ASN A N 1
ATOM 1022 C CA . ASN A 1 124 ? -7.797 -6.407 16.067 1.00 66.62 124 ASN A CA 1
ATOM 1023 C C . ASN A 1 124 ? -6.825 -5.238 16.303 1.00 66.62 124 ASN A C 1
ATOM 1025 O O . ASN A 1 124 ? -6.199 -4.735 15.372 1.00 66.62 124 ASN A O 1
ATOM 1029 N N . VAL A 1 125 ? -6.695 -4.801 17.555 1.00 70.94 125 VAL A N 1
ATOM 1030 C CA . VAL A 1 125 ? -5.879 -3.652 17.976 1.00 70.94 125 VAL A CA 1
ATOM 1031 C C . VAL A 1 125 ? -4.412 -3.826 17.643 1.00 70.94 125 VAL A C 1
ATOM 1033 O O . VAL A 1 125 ? -3.786 -2.928 17.084 1.00 70.94 125 VAL A O 1
ATOM 1036 N N . GLU A 1 126 ? -3.857 -4.967 18.037 1.00 76.75 126 GLU A N 1
ATOM 1037 C CA . GLU A 1 126 ? -2.427 -5.221 17.937 1.00 76.75 126 GLU A CA 1
ATOM 1038 C C . GLU A 1 126 ? -2.011 -5.299 16.468 1.00 76.75 126 GLU A C 1
ATOM 1040 O O . GLU A 1 126 ? -1.039 -4.660 16.071 1.00 76.75 126 GLU A O 1
ATOM 1045 N N . SER A 1 127 ? -2.822 -5.962 15.638 1.00 80.31 127 SER A N 1
ATOM 1046 C CA . SER A 1 127 ? -2.646 -6.010 14.185 1.00 80.31 127 SER A CA 1
ATOM 1047 C C . SER A 1 127 ? -2.643 -4.612 13.566 1.00 80.31 127 SER A C 1
ATOM 1049 O O . SER A 1 127 ? -1.726 -4.276 12.820 1.00 80.31 127 SER A O 1
ATOM 1051 N N . ILE A 1 128 ? -3.603 -3.754 13.930 1.00 83.44 128 ILE A N 1
ATOM 1052 C CA . ILE A 1 128 ? -3.664 -2.368 13.439 1.00 83.44 128 ILE A CA 1
ATOM 1053 C C . ILE A 1 128 ? -2.413 -1.584 13.851 1.00 83.44 128 ILE A C 1
ATOM 1055 O O . ILE A 1 128 ? -1.797 -0.935 13.008 1.00 83.44 128 ILE A O 1
ATOM 1059 N N . ILE A 1 129 ? -2.003 -1.649 15.120 1.00 83.12 129 ILE A N 1
ATOM 1060 C CA . ILE A 1 129 ? -0.812 -0.935 15.611 1.00 83.12 129 ILE A CA 1
ATOM 1061 C C . ILE A 1 129 ? 0.455 -1.432 14.906 1.00 83.12 129 ILE A C 1
ATOM 1063 O O . ILE A 1 129 ? 1.307 -0.618 14.536 1.00 83.12 129 ILE A O 1
ATOM 1067 N N . ASN A 1 130 ? 0.576 -2.740 14.679 1.00 85.56 130 ASN A N 1
ATOM 1068 C CA . ASN A 1 130 ? 1.703 -3.330 13.962 1.00 85.56 130 ASN A CA 1
ATOM 1069 C C . ASN A 1 130 ? 1.760 -2.835 12.511 1.00 85.56 130 ASN A C 1
ATOM 1071 O O . ASN A 1 130 ? 2.827 -2.437 12.044 1.00 85.56 130 ASN A O 1
ATOM 1075 N N . ILE A 1 131 ? 0.618 -2.761 11.823 1.00 87.38 131 ILE A N 1
ATOM 1076 C CA . ILE A 1 131 ? 0.547 -2.222 10.459 1.00 87.38 131 ILE A CA 1
ATOM 1077 C C . ILE A 1 131 ? 0.871 -0.730 10.428 1.00 87.38 131 ILE A C 1
ATOM 1079 O O . ILE A 1 131 ? 1.655 -0.292 9.587 1.00 87.38 131 ILE A O 1
ATOM 1083 N N . LEU A 1 132 ? 0.303 0.063 11.341 1.00 87.81 132 LEU A N 1
ATOM 1084 C CA . LEU A 1 132 ? 0.612 1.490 11.436 1.00 87.81 132 LEU A CA 1
ATOM 1085 C C . LEU A 1 132 ? 2.112 1.698 11.667 1.00 87.81 132 LEU A C 1
ATOM 1087 O O . LEU A 1 132 ? 2.717 2.542 11.008 1.00 87.81 132 LEU A O 1
ATOM 1091 N N . SER A 1 133 ? 2.719 0.884 12.534 1.00 88.25 133 SER A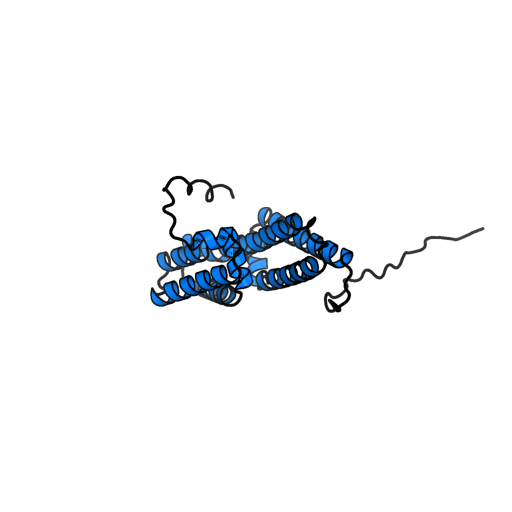 N 1
ATOM 1092 C CA . SER A 1 133 ? 4.160 0.889 12.807 1.00 88.25 133 SER A CA 1
ATOM 1093 C C . SER A 1 133 ? 4.984 0.527 11.569 1.00 88.25 133 SER A C 1
ATOM 1095 O O . SER A 1 133 ? 5.978 1.193 11.278 1.00 88.25 133 SER A O 1
ATOM 1097 N N . LEU A 1 134 ? 4.560 -0.476 10.795 1.00 88.50 134 LEU A N 1
ATOM 1098 C CA . LEU A 1 134 ? 5.183 -0.824 9.517 1.00 88.50 134 LEU A CA 1
ATOM 1099 C C . LEU A 1 134 ? 5.123 0.363 8.541 1.00 88.50 134 LEU A C 1
ATOM 1101 O O . LEU A 1 134 ? 6.154 0.801 8.027 1.00 88.50 134 LEU A O 1
ATOM 1105 N N . LEU A 1 135 ? 3.940 0.945 8.340 1.00 88.56 135 LEU A N 1
ATOM 1106 C CA . LEU A 1 135 ? 3.720 2.033 7.383 1.00 88.56 135 LEU A CA 1
ATOM 1107 C C . LEU A 1 135 ? 4.538 3.288 7.700 1.00 88.56 135 LEU A C 1
ATOM 1109 O O . LEU A 1 135 ? 5.127 3.875 6.793 1.00 88.56 135 LEU A O 1
ATOM 1113 N N . ILE A 1 136 ? 4.636 3.689 8.972 1.00 89.94 136 ILE A N 1
ATOM 1114 C CA . ILE A 1 136 ? 5.431 4.872 9.349 1.00 89.94 136 ILE A CA 1
ATOM 1115 C C . ILE A 1 136 ? 6.935 4.680 9.144 1.00 89.94 136 ILE A C 1
ATOM 1117 O O . ILE A 1 136 ? 7.661 5.664 8.969 1.00 89.94 136 ILE A O 1
ATOM 1121 N N . THR A 1 137 ? 7.420 3.435 9.173 1.00 91.38 137 THR A N 1
ATOM 1122 C CA . THR A 1 137 ? 8.834 3.137 8.905 1.00 91.38 137 THR A CA 1
ATOM 1123 C C . THR A 1 137 ? 9.142 3.129 7.408 1.00 91.38 137 THR A C 1
ATOM 1125 O O . THR A 1 137 ? 10.204 3.600 6.995 1.00 91.38 137 THR A O 1
ATOM 1128 N N . GLU A 1 138 ? 8.184 2.718 6.579 1.00 92.94 138 GLU A N 1
ATOM 1129 C CA . GLU A 1 138 ? 8.335 2.575 5.130 1.00 92.94 138 GLU A CA 1
ATOM 1130 C C . GLU A 1 138 ? 7.908 3.846 4.372 1.00 92.94 138 GLU A C 1
ATOM 1132 O O . GLU A 1 138 ? 6.962 3.856 3.587 1.00 92.94 138 GLU A O 1
ATOM 1137 N N . LYS A 1 139 ? 8.629 4.959 4.573 1.00 93.75 139 LYS A N 1
ATOM 1138 C CA . LYS A 1 139 ? 8.227 6.303 4.090 1.00 93.75 139 LYS A CA 1
ATOM 1139 C C . LYS A 1 139 ? 7.949 6.413 2.585 1.00 93.75 139 LYS A C 1
ATOM 1141 O O . LYS A 1 139 ? 7.106 7.210 2.183 1.00 93.75 139 LYS A O 1
ATOM 1146 N N . ARG A 1 140 ? 8.662 5.658 1.742 1.00 93.50 140 ARG A N 1
ATOM 1147 C CA . ARG A 1 140 ? 8.427 5.654 0.283 1.00 93.50 140 ARG A CA 1
ATOM 1148 C C . ARG A 1 140 ? 7.134 4.939 -0.077 1.00 93.50 140 ARG A C 1
ATOM 1150 O O . ARG A 1 140 ? 6.378 5.459 -0.892 1.00 93.50 140 ARG A O 1
ATOM 1157 N N . PHE A 1 141 ? 6.871 3.804 0.571 1.00 94.25 141 PHE A N 1
ATOM 1158 C CA . PHE A 1 141 ? 5.588 3.124 0.460 1.00 94.25 141 PHE A CA 1
ATOM 1159 C C . PHE A 1 141 ? 4.467 4.039 0.941 1.00 94.25 141 PHE A C 1
ATOM 1161 O O . PHE A 1 141 ? 3.505 4.243 0.216 1.00 94.25 141 PHE A O 1
ATOM 1168 N N . LEU A 1 142 ? 4.624 4.656 2.117 1.00 94.62 142 LEU A N 1
ATOM 1169 C CA . LEU A 1 142 ? 3.624 5.553 2.692 1.00 94.62 142 LEU A CA 1
ATOM 1170 C C . LEU A 1 142 ? 3.287 6.727 1.765 1.00 94.62 142 LEU A C 1
ATOM 1172 O O . LEU A 1 142 ? 2.120 7.034 1.557 1.00 94.62 142 LEU A O 1
ATOM 1176 N N . ALA A 1 143 ? 4.292 7.363 1.162 1.00 94.44 143 ALA A N 1
ATOM 1177 C CA . ALA A 1 143 ? 4.058 8.462 0.231 1.00 94.44 143 ALA A CA 1
ATOM 1178 C C . ALA A 1 143 ? 3.303 8.027 -1.037 1.00 94.44 143 ALA A C 1
ATOM 1180 O O . ALA A 1 143 ? 2.475 8.785 -1.535 1.00 94.44 143 ALA A O 1
ATOM 1181 N N . ALA A 1 144 ? 3.580 6.822 -1.544 1.00 93.75 144 ALA A N 1
ATOM 1182 C CA . ALA A 1 144 ? 2.868 6.260 -2.686 1.00 93.75 144 ALA A CA 1
ATOM 1183 C C . ALA A 1 144 ? 1.459 5.784 -2.307 1.00 93.75 144 ALA A C 1
ATOM 1185 O O . ALA A 1 144 ? 0.520 5.981 -3.068 1.00 93.75 144 ALA A O 1
ATOM 1186 N N . TYR A 1 145 ? 1.289 5.212 -1.115 1.00 93.88 145 TYR A N 1
ATOM 1187 C CA . TYR A 1 145 ? -0.014 4.867 -0.554 1.00 93.88 145 TYR A CA 1
ATOM 1188 C C . TYR A 1 145 ? -0.922 6.100 -0.505 1.00 93.88 145 TYR A C 1
ATOM 1190 O O . TYR A 1 145 ? -2.058 6.049 -0.970 1.00 93.88 145 TYR A O 1
ATOM 1198 N N . GLU A 1 146 ? -0.376 7.233 -0.057 1.00 94.19 146 GLU A N 1
ATOM 1199 C CA . GLU A 1 146 ? -1.060 8.528 -0.023 1.00 94.19 146 GLU A CA 1
ATOM 1200 C C . GLU A 1 146 ? -1.389 9.111 -1.406 1.00 94.19 146 GLU A C 1
ATOM 1202 O O . GLU A 1 146 ? -2.144 10.080 -1.485 1.00 94.19 146 GLU A O 1
ATOM 1207 N N . ASP A 1 147 ? -0.887 8.561 -2.520 1.00 91.19 147 ASP A N 1
ATOM 1208 C CA . ASP A 1 147 ? -1.386 8.945 -3.848 1.00 91.19 147 ASP A CA 1
ATOM 1209 C C . ASP A 1 147 ? -2.850 8.489 -4.022 1.00 91.19 147 ASP A C 1
ATOM 1211 O O . ASP A 1 147 ? -3.669 9.255 -4.540 1.00 91.19 147 ASP A O 1
ATOM 1215 N N . TYR A 1 148 ? -3.195 7.296 -3.523 1.00 91.38 148 TYR A N 1
ATOM 1216 C CA . TYR A 1 148 ? -4.461 6.603 -3.807 1.00 91.38 148 TYR A CA 1
ATOM 1217 C C . TYR A 1 148 ? -5.411 6.524 -2.608 1.00 91.38 148 TYR A C 1
ATOM 1219 O O . TYR A 1 148 ? -6.620 6.665 -2.772 1.00 91.38 148 TYR A O 1
ATOM 1227 N N . PHE A 1 149 ? -4.871 6.343 -1.407 1.00 92.44 149 PHE A N 1
ATOM 1228 C CA . PHE A 1 149 ? -5.616 6.155 -0.162 1.00 92.44 149 PHE A CA 1
ATOM 1229 C C . PHE A 1 149 ? -5.160 7.178 0.884 1.00 92.44 149 PHE A C 1
ATOM 1231 O O . PHE A 1 149 ? -4.257 7.968 0.623 1.00 92.44 149 PHE A O 1
ATOM 1238 N N . SER A 1 150 ? -5.794 7.214 2.060 1.00 91.38 150 SER A N 1
ATOM 1239 C CA . SER A 1 150 ? -5.384 8.109 3.149 1.00 91.38 150 SER A CA 1
ATOM 1240 C C . SER A 1 150 ? -5.190 7.343 4.449 1.00 91.38 150 SER A C 1
ATOM 1242 O O . SER A 1 150 ? -6.139 6.796 5.012 1.00 91.38 150 SER A O 1
ATOM 1244 N N . LEU A 1 151 ? -3.960 7.338 4.960 1.00 90.88 151 LEU A N 1
ATOM 1245 C CA . LEU A 1 151 ? -3.648 6.745 6.255 1.00 90.88 151 LEU A CA 1
ATOM 1246 C C . LEU A 1 151 ? -4.299 7.542 7.388 1.00 90.88 151 LEU A C 1
ATOM 1248 O O . LEU A 1 151 ? -4.762 6.952 8.359 1.00 90.88 151 LEU A O 1
ATOM 1252 N N . CYS A 1 152 ? -4.397 8.868 7.252 1.00 90.06 152 CYS A N 1
ATOM 1253 C CA . CYS A 1 152 ? -5.081 9.715 8.232 1.00 90.06 152 CYS A CA 1
ATOM 1254 C C . CYS A 1 152 ? -6.554 9.322 8.408 1.00 90.06 152 CYS A C 1
ATOM 1256 O O . CYS A 1 152 ? -7.022 9.266 9.537 1.00 90.06 152 CYS A O 1
ATOM 1258 N N . GLN A 1 153 ? -7.264 8.966 7.329 1.00 89.50 153 GLN A N 1
ATOM 1259 C CA . GLN A 1 153 ? -8.645 8.476 7.436 1.00 89.50 153 GLN A CA 1
ATOM 1260 C C . GLN A 1 153 ? -8.730 7.170 8.236 1.00 89.50 153 GLN A C 1
ATOM 1262 O O . GLN A 1 153 ? -9.639 6.996 9.043 1.00 89.50 153 GLN A O 1
ATOM 1267 N N . ILE A 1 154 ? -7.765 6.267 8.054 1.00 88.69 154 ILE A N 1
ATOM 1268 C CA . ILE A 1 154 ? -7.684 5.023 8.829 1.00 88.69 154 ILE A CA 1
ATOM 1269 C C . ILE A 1 154 ? -7.400 5.324 10.302 1.00 88.69 154 ILE A C 1
ATOM 1271 O O . ILE A 1 154 ? -8.058 4.769 11.177 1.00 88.69 154 ILE A O 1
ATOM 1275 N N . ILE A 1 155 ? -6.467 6.233 10.587 1.00 89.38 155 ILE A N 1
ATOM 1276 C CA . ILE A 1 155 ? -6.155 6.673 11.953 1.00 89.38 155 ILE A CA 1
ATOM 1277 C C . ILE A 1 155 ? -7.386 7.295 12.619 1.00 89.38 155 ILE A C 1
ATOM 1279 O O . ILE A 1 155 ? -7.664 6.982 13.774 1.00 89.38 155 ILE A O 1
ATOM 1283 N N . ASP A 1 156 ? -8.150 8.113 11.894 1.00 88.00 156 ASP A N 1
ATOM 1284 C CA . ASP A 1 156 ? -9.389 8.711 12.392 1.00 88.00 156 ASP A CA 1
ATOM 1285 C C . ASP A 1 156 ? -10.439 7.642 12.713 1.00 88.00 156 ASP A C 1
ATOM 1287 O O . ASP A 1 156 ? -11.075 7.708 13.766 1.00 88.00 156 ASP A O 1
ATOM 1291 N N . ILE A 1 157 ? -10.599 6.628 11.853 1.00 86.81 157 ILE A N 1
ATOM 1292 C CA . ILE A 1 157 ? -11.491 5.488 12.115 1.00 86.81 157 ILE A CA 1
ATOM 1293 C C . ILE A 1 157 ? -11.053 4.759 13.384 1.00 86.81 157 ILE A C 1
ATOM 1295 O O . ILE A 1 157 ? -11.881 4.508 14.261 1.00 86.81 157 ILE A O 1
ATOM 1299 N N . VAL A 1 158 ? -9.760 4.455 13.516 1.00 85.31 158 VAL A N 1
ATOM 1300 C CA . VAL A 1 158 ? -9.203 3.772 14.692 1.00 85.31 158 VAL A CA 1
ATOM 1301 C C . VAL A 1 158 ? -9.428 4.604 15.952 1.00 85.31 158 VAL A C 1
ATOM 1303 O O . VAL A 1 158 ? -9.893 4.069 16.953 1.00 85.31 158 VAL A O 1
ATOM 1306 N N . HIS A 1 159 ? -9.185 5.911 15.904 1.00 87.00 159 HIS A N 1
ATOM 1307 C CA . HIS A 1 159 ? -9.413 6.811 17.033 1.00 87.00 159 HIS A CA 1
ATOM 1308 C C . HIS A 1 159 ? -10.895 6.922 17.427 1.00 87.00 159 HIS A C 1
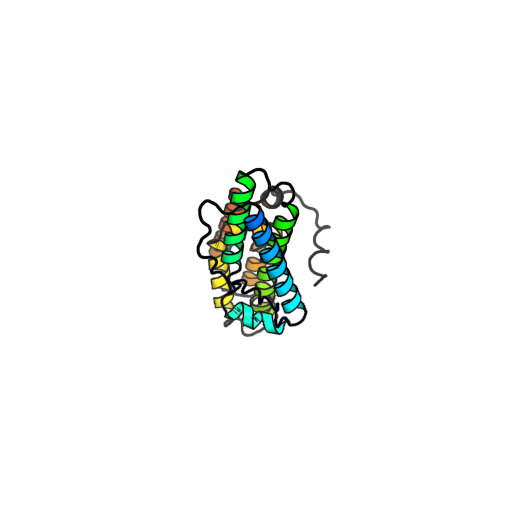ATOM 1310 O O . HIS A 1 159 ? -11.225 6.989 18.604 1.00 87.00 159 HIS A O 1
ATOM 1316 N N . GLN A 1 160 ? -11.818 6.925 16.464 1.00 85.19 160 GLN A N 1
ATOM 1317 C CA . GLN A 1 160 ? -13.254 7.037 16.757 1.00 85.19 160 GLN A CA 1
ATOM 1318 C C . GLN A 1 160 ? -13.854 5.737 17.295 1.00 85.19 160 GLN A C 1
ATOM 1320 O O . GLN A 1 160 ? -14.824 5.750 18.054 1.00 85.19 160 GLN A O 1
ATOM 1325 N N . THR A 1 161 ? -13.311 4.602 16.869 1.00 82.50 161 THR A N 1
ATOM 1326 C CA . THR A 1 161 ? -13.838 3.279 17.219 1.00 82.50 161 THR A CA 1
ATOM 1327 C C . THR A 1 161 ? -13.154 2.696 18.450 1.00 82.50 161 THR A C 1
ATOM 1329 O O . THR A 1 161 ? -13.744 1.840 19.120 1.00 82.50 161 THR A O 1
ATOM 1332 N N . THR A 1 162 ? -11.961 3.179 18.802 1.00 76.75 162 THR A N 1
ATOM 1333 C CA . THR A 1 162 ? -11.128 2.649 19.886 1.00 76.75 162 THR A CA 1
ATOM 1334 C C . THR A 1 162 ? -10.513 3.754 20.740 1.00 76.75 162 THR A C 1
ATOM 1336 O O . THR A 1 162 ? -10.267 4.851 20.264 1.00 76.75 162 THR A O 1
ATOM 1339 N N . GLU A 1 163 ? -10.171 3.443 21.989 1.00 78.50 163 GLU A N 1
ATOM 1340 C CA . GLU A 1 163 ? -9.420 4.352 22.875 1.00 78.50 163 GLU A CA 1
ATOM 1341 C C . GLU A 1 163 ? -7.895 4.114 22.794 1.00 78.50 163 GLU A C 1
ATOM 1343 O O . GLU A 1 163 ? -7.168 4.325 23.762 1.00 78.50 163 GLU A O 1
ATOM 1348 N N . LEU A 1 164 ? -7.398 3.589 21.668 1.00 75.69 164 LEU A N 1
ATOM 1349 C CA . LEU A 1 164 ? -6.020 3.084 21.542 1.00 75.69 164 LEU A CA 1
ATOM 1350 C C . LEU A 1 164 ? -5.001 4.140 21.148 1.00 75.69 164 LEU A C 1
ATOM 1352 O O . LEU A 1 164 ? -3.811 3.964 21.403 1.00 75.69 164 LEU A O 1
ATOM 1356 N N . LEU A 1 165 ? -5.468 5.178 20.461 1.00 82.75 165 LEU A N 1
ATOM 1357 C CA . LEU A 1 165 ? -4.647 6.277 19.990 1.00 82.75 165 LEU A CA 1
ATOM 1358 C C . LEU A 1 165 ? -5.056 7.532 20.742 1.00 82.75 165 LEU A C 1
ATOM 1360 O O . LEU A 1 165 ? -6.216 7.928 20.689 1.00 82.75 165 LEU A O 1
ATOM 1364 N N . ASP A 1 166 ? -4.108 8.154 21.429 1.00 87.94 166 ASP A N 1
ATOM 1365 C CA . ASP A 1 166 ? -4.310 9.481 21.998 1.00 87.94 166 ASP A CA 1
ATOM 1366 C C . ASP A 1 166 ? -4.034 10.592 20.965 1.00 87.94 166 ASP A C 1
ATOM 1368 O O . ASP A 1 166 ? -3.459 10.374 19.891 1.00 87.94 166 ASP A O 1
ATOM 1372 N N . ASP A 1 167 ? -4.416 11.825 21.308 1.00 89.00 167 ASP A N 1
ATOM 1373 C CA . ASP A 1 167 ? -4.204 13.000 20.455 1.00 89.00 167 ASP A CA 1
ATOM 1374 C C . ASP A 1 167 ? -2.723 13.213 20.079 1.00 89.00 167 ASP A C 1
ATOM 1376 O O . ASP A 1 167 ? -2.414 13.764 19.016 1.00 89.00 167 ASP A O 1
ATOM 1380 N N . GLN A 1 168 ? -1.780 12.797 20.935 1.00 92.44 168 GLN A N 1
ATOM 1381 C CA . GLN A 1 168 ? -0.348 12.936 20.660 1.00 92.44 168 GLN A CA 1
ATOM 1382 C C . GLN A 1 168 ? 0.116 11.918 19.621 1.00 92.44 168 GLN A C 1
ATOM 1384 O O . GLN A 1 168 ? 0.876 12.276 18.718 1.00 92.44 168 GLN A O 1
ATOM 1389 N N . GLN A 1 169 ? -0.355 10.677 19.715 1.00 90.00 169 GLN A N 1
ATOM 1390 C CA . GLN A 1 169 ? -0.084 9.613 18.758 1.00 90.00 169 GLN A CA 1
ATOM 1391 C C . GLN A 1 169 ? -0.684 9.951 17.394 1.00 90.00 169 GLN A C 1
ATOM 1393 O O . GLN A 1 169 ? 0.015 9.853 16.388 1.00 90.00 169 GLN A O 1
ATOM 1398 N N . ILE A 1 170 ? -1.925 10.441 17.341 1.00 90.94 170 ILE A N 1
ATOM 1399 C CA . ILE A 1 170 ? -2.567 10.877 16.087 1.00 90.94 170 ILE A CA 1
ATOM 1400 C C . ILE A 1 170 ? -1.762 11.992 15.427 1.00 90.94 170 ILE A C 1
ATOM 1402 O O . ILE A 1 170 ? -1.474 11.941 14.225 1.00 90.94 170 ILE A O 1
ATOM 1406 N N . LYS A 1 171 ? -1.344 12.989 16.214 1.00 92.81 171 LYS A N 1
ATOM 1407 C CA . LYS A 1 171 ? -0.493 14.069 15.716 1.00 92.81 171 LYS A CA 1
ATOM 1408 C C . LYS A 1 171 ? 0.840 13.537 15.194 1.00 92.81 171 LYS A C 1
ATOM 1410 O O . LYS A 1 171 ? 1.261 13.938 14.113 1.00 92.81 171 LYS A O 1
ATOM 1415 N N . PHE A 1 172 ? 1.473 12.619 15.921 1.00 93.81 172 PHE A N 1
ATOM 1416 C CA . PHE A 1 172 ? 2.712 11.975 15.492 1.00 93.81 172 PHE A CA 1
ATOM 1417 C C . PHE A 1 172 ? 2.545 11.272 14.140 1.00 93.81 172 PHE A C 1
ATOM 1419 O O . PHE A 1 172 ? 3.312 11.551 13.220 1.00 93.81 172 PHE A O 1
ATOM 1426 N N . TYR A 1 173 ? 1.523 10.426 13.983 1.00 92.88 173 TYR A N 1
ATOM 1427 C CA . TYR A 1 173 ? 1.259 9.751 12.712 1.00 92.88 173 TYR A CA 1
ATOM 1428 C C . TYR A 1 173 ? 1.015 10.748 11.577 1.00 92.88 173 TYR A C 1
ATOM 1430 O O . TYR A 1 173 ? 1.609 10.627 10.507 1.00 92.88 173 TYR A O 1
ATOM 1438 N N . THR A 1 174 ? 0.204 11.775 11.831 1.00 92.44 174 THR A N 1
ATOM 1439 C CA . THR A 1 174 ? -0.094 12.833 10.856 1.00 92.44 174 THR A CA 1
ATOM 1440 C C . THR A 1 174 ? 1.176 13.554 10.399 1.00 92.44 174 THR A C 1
ATOM 1442 O O . THR A 1 174 ? 1.357 13.813 9.208 1.00 92.44 174 THR A O 1
ATOM 1445 N N . ASP A 1 175 ? 2.075 13.881 11.326 1.00 94.06 175 ASP A N 1
ATOM 1446 C CA . ASP A 1 175 ? 3.332 14.561 11.012 1.00 94.06 175 ASP A CA 1
ATOM 1447 C C . ASP A 1 175 ? 4.289 13.646 10.227 1.00 94.06 175 ASP A C 1
ATOM 1449 O O . ASP A 1 175 ? 4.961 14.108 9.300 1.00 94.06 175 ASP A O 1
ATOM 1453 N N . VAL A 1 176 ? 4.307 12.339 10.520 1.00 95.00 176 VAL A N 1
ATOM 1454 C CA . VAL A 1 176 ? 5.071 11.352 9.737 1.00 95.00 176 VAL A CA 1
ATOM 1455 C C . VAL A 1 176 ? 4.536 11.230 8.310 1.00 95.00 176 VAL A C 1
ATOM 1457 O O . VAL A 1 176 ? 5.333 11.243 7.370 1.00 95.00 176 VAL A O 1
ATOM 1460 N N . VAL A 1 177 ? 3.212 11.164 8.131 1.00 94.50 177 VAL A N 1
ATOM 1461 C CA . VAL A 1 177 ? 2.569 11.137 6.806 1.00 94.50 177 VAL A CA 1
ATOM 1462 C C . VAL A 1 177 ? 2.964 12.372 6.002 1.00 94.50 177 VAL A C 1
ATOM 1464 O O . VAL A 1 177 ? 3.467 12.247 4.885 1.00 94.50 177 VAL A O 1
ATOM 1467 N N . LYS A 1 178 ? 2.838 13.570 6.587 1.00 93.69 178 LYS A N 1
ATOM 1468 C CA . LYS A 1 178 ? 3.244 14.820 5.925 1.00 93.69 178 LYS A CA 1
ATOM 1469 C C . LYS A 1 178 ? 4.705 14.786 5.501 1.00 93.69 178 LYS A C 1
ATOM 1471 O O . LYS A 1 178 ? 5.010 15.070 4.346 1.00 93.69 178 LYS A O 1
ATOM 1476 N N . GLN A 1 179 ? 5.599 14.379 6.401 1.00 95.00 179 GLN A N 1
ATOM 1477 C CA . GLN A 1 179 ? 7.023 14.275 6.096 1.00 95.00 179 GLN A CA 1
ATOM 1478 C C . GLN A 1 179 ? 7.295 13.287 4.950 1.00 95.00 179 GLN A C 1
ATOM 1480 O O . GLN A 1 179 ? 8.121 13.568 4.080 1.00 95.00 179 GLN A O 1
ATOM 1485 N N . ALA A 1 180 ? 6.621 12.136 4.926 1.00 95.12 180 ALA A N 1
ATOM 1486 C CA . ALA A 1 180 ? 6.761 11.164 3.846 1.00 95.12 180 ALA A CA 1
ATOM 1487 C C . ALA A 1 180 ? 6.337 11.765 2.496 1.00 95.12 180 ALA A C 1
ATOM 1489 O O . ALA A 1 180 ? 7.088 11.668 1.523 1.00 95.12 180 ALA A O 1
ATOM 1490 N N . ILE A 1 181 ? 5.195 12.457 2.449 1.00 94.12 181 ILE A N 1
ATOM 1491 C CA . ILE A 1 181 ? 4.689 13.125 1.240 1.00 94.12 181 ILE A CA 1
ATOM 1492 C C . ILE A 1 181 ? 5.626 14.254 0.787 1.00 94.12 181 ILE A C 1
ATOM 1494 O O . ILE A 1 181 ? 5.909 14.385 -0.405 1.00 94.12 181 ILE A O 1
ATOM 1498 N N . GLU A 1 182 ? 6.147 15.067 1.705 1.00 93.69 182 GLU A N 1
ATOM 1499 C CA . GLU A 1 182 ? 7.076 16.154 1.371 1.00 93.69 182 GLU A CA 1
ATOM 1500 C C . GLU A 1 182 ? 8.340 15.628 0.676 1.00 93.69 182 GLU A C 1
ATOM 1502 O O . GLU A 1 182 ? 8.772 16.178 -0.345 1.00 93.69 182 GLU A O 1
ATOM 1507 N N . ILE A 1 183 ? 8.904 14.532 1.192 1.00 93.06 183 ILE A N 1
ATOM 1508 C CA . ILE A 1 183 ? 10.158 13.957 0.695 1.00 93.06 183 ILE A CA 1
ATOM 1509 C C . ILE A 1 183 ? 9.925 13.119 -0.571 1.00 93.06 183 ILE A C 1
ATOM 1511 O O . ILE A 1 183 ? 10.653 13.287 -1.550 1.00 93.06 183 ILE A O 1
ATOM 1515 N N . HIS A 1 184 ? 8.919 12.241 -0.572 1.00 93.00 184 HIS A N 1
ATOM 1516 C CA . HIS A 1 184 ? 8.751 11.187 -1.582 1.00 93.00 184 HIS A CA 1
ATOM 1517 C C . HIS A 1 184 ? 7.461 11.286 -2.406 1.00 93.00 184 HIS A C 1
ATOM 1519 O O . HIS A 1 184 ? 7.333 10.585 -3.405 1.00 93.00 184 HIS A O 1
ATOM 1525 N N . GLY A 1 185 ? 6.511 12.137 -2.018 1.00 87.56 185 GLY A N 1
ATOM 1526 C CA . GLY A 1 185 ? 5.209 12.232 -2.675 1.00 87.56 185 GLY A CA 1
ATOM 1527 C C . GLY A 1 185 ? 5.283 12.784 -4.098 1.00 87.56 185 GLY A C 1
ATOM 1528 O O . GLY A 1 185 ? 6.121 13.636 -4.429 1.00 87.56 185 GLY A O 1
ATOM 1529 N N . THR A 1 186 ? 4.348 12.337 -4.936 1.00 85.56 186 THR A N 1
ATOM 1530 C CA . THR A 1 186 ? 4.142 12.896 -6.276 1.00 85.56 186 THR A CA 1
ATOM 1531 C C . THR A 1 186 ? 3.671 14.357 -6.198 1.00 85.56 186 THR A C 1
ATOM 1533 O O . THR A 1 186 ? 3.171 14.804 -5.159 1.00 85.56 186 THR A O 1
ATOM 1536 N N . PRO A 1 187 ? 3.752 15.140 -7.292 1.00 81.50 187 PRO A N 1
ATOM 1537 C CA . PRO A 1 187 ? 3.163 16.480 -7.331 1.00 81.50 187 PRO A CA 1
ATOM 1538 C C . PRO A 1 187 ? 1.658 16.503 -7.020 1.00 81.50 187 PRO A C 1
ATOM 1540 O O . PRO A 1 187 ? 1.137 17.519 -6.566 1.00 81.50 187 PRO A O 1
ATOM 1543 N N . SER A 1 188 ? 0.941 15.408 -7.285 1.00 75.81 188 SER A N 1
ATOM 1544 C CA . SER A 1 188 ? -0.477 15.257 -6.938 1.00 75.81 188 SER A CA 1
ATOM 1545 C C . SER A 1 188 ? -0.667 15.070 -5.437 1.00 75.81 188 SER A C 1
ATOM 1547 O O . SER A 1 188 ? -1.476 15.770 -4.837 1.00 75.81 188 SER A O 1
ATOM 1549 N N . CYS A 1 189 ? 0.132 14.212 -4.808 1.00 76.88 189 CYS A N 1
ATOM 1550 C CA . CYS A 1 189 ? 0.074 13.993 -3.365 1.00 76.88 189 CYS A CA 1
ATOM 1551 C C . CYS A 1 189 ? 0.528 15.223 -2.565 1.00 76.88 189 CYS A C 1
ATOM 1553 O O . CYS A 1 189 ? -0.123 15.622 -1.604 1.00 76.88 189 CYS A O 1
ATOM 1555 N N . LYS A 1 190 ? 1.554 15.943 -3.030 1.00 77.38 190 LYS A N 1
ATOM 1556 C CA . LYS A 1 190 ? 2.011 17.195 -2.398 1.00 77.38 190 LYS A CA 1
ATOM 1557 C C . LYS A 1 190 ? 0.955 18.303 -2.390 1.00 77.38 190 LYS A C 1
ATOM 1559 O O . LYS A 1 190 ? 0.949 19.114 -1.469 1.00 77.38 190 LYS A O 1
ATOM 1564 N N . ARG A 1 191 ? 0.026 18.322 -3.355 1.00 74.88 191 ARG A N 1
ATOM 1565 C CA . ARG A 1 191 ? -1.123 19.248 -3.346 1.00 74.88 191 ARG A CA 1
ATOM 1566 C C . ARG A 1 191 ? -2.096 18.975 -2.193 1.00 74.88 191 ARG A C 1
ATOM 1568 O O . ARG A 1 191 ? -2.753 19.905 -1.742 1.00 74.88 191 ARG A O 1
ATOM 1575 N N . LYS A 1 192 ? -2.135 17.752 -1.649 1.00 72.38 192 LYS A N 1
ATOM 1576 C CA . LYS A 1 192 ? -2.934 17.425 -0.452 1.00 72.38 192 LYS A CA 1
ATOM 1577 C C . LYS A 1 192 ? -2.394 18.101 0.819 1.00 72.38 192 LYS A C 1
ATOM 1579 O O . LYS A 1 192 ? -3.139 18.280 1.775 1.00 72.38 192 LYS A O 1
ATOM 1584 N N . LEU A 1 193 ? -1.117 18.504 0.836 1.00 66.88 193 LEU A N 1
ATOM 1585 C CA . LEU A 1 193 ? -0.492 19.196 1.974 1.00 66.88 193 LEU A CA 1
ATOM 1586 C C . LEU A 1 193 ? -0.841 20.686 2.037 1.00 66.88 193 LEU A C 1
ATOM 1588 O O . LEU A 1 193 ? -0.734 21.307 3.096 1.00 66.88 193 LEU A O 1
ATOM 1592 N N . THR A 1 194 ? -1.235 21.279 0.910 1.00 55.84 194 THR A N 1
ATOM 1593 C CA . THR A 1 194 ? -1.683 22.668 0.870 1.00 55.84 194 THR A CA 1
ATOM 1594 C C . THR A 1 194 ? -3.161 22.737 1.243 1.00 55.84 194 THR A C 1
ATOM 1596 O O . THR A 1 194 ? -3.960 22.043 0.618 1.00 55.84 194 THR A O 1
ATOM 1599 N N . PRO A 1 195 ? -3.566 23.573 2.217 1.00 46.28 195 PRO A N 1
ATOM 1600 C CA . PRO A 1 195 ? -4.974 23.801 2.508 1.00 46.28 195 PRO A CA 1
ATOM 1601 C C . PRO A 1 195 ? -5.602 24.622 1.371 1.00 46.28 195 PRO A C 1
ATOM 1603 O O . PRO A 1 195 ? -5.768 25.838 1.476 1.00 46.28 195 PRO A O 1
ATOM 1606 N N . GLU A 1 196 ? -5.921 23.976 0.251 1.00 43.03 196 GLU A N 1
ATOM 1607 C CA . GLU A 1 196 ? -6.837 24.533 -0.740 1.00 43.03 196 GLU A CA 1
ATOM 1608 C C . GLU A 1 196 ? -8.273 24.381 -0.229 1.00 43.03 196 GLU A C 1
ATOM 1610 O O . GLU A 1 196 ? -8.657 23.364 0.343 1.00 43.03 196 GLU A O 1
ATOM 1615 N N . LYS A 1 197 ? -9.069 25.442 -0.389 1.00 39.28 197 LYS A N 1
ATOM 1616 C CA . LYS A 1 197 ? -10.495 25.467 -0.053 1.00 39.28 197 LYS A CA 1
ATOM 1617 C C . LYS A 1 197 ? -11.256 24.550 -1.014 1.00 39.28 197 LYS A C 1
ATOM 1619 O O . LYS A 1 197 ? -11.831 25.038 -1.983 1.00 39.28 197 LYS A O 1
ATOM 1624 N N . THR A 1 198 ? -11.262 23.247 -0.779 1.00 35.72 198 THR A N 1
ATOM 1625 C CA . THR A 1 198 ? -12.033 22.316 -1.607 1.00 35.72 198 THR A CA 1
ATOM 1626 C C . THR A 1 198 ? -13.478 22.280 -1.117 1.00 35.72 198 THR A C 1
ATOM 1628 O O . THR A 1 198 ? -13.766 21.971 0.040 1.00 35.72 198 THR A O 1
ATOM 1631 N N . SER A 1 199 ? -14.391 22.690 -1.997 1.00 34.34 199 SER A N 1
ATOM 1632 C CA . SER A 1 199 ? -15.835 22.652 -1.797 1.00 34.34 199 SER A CA 1
ATOM 1633 C C . SER A 1 199 ? -16.339 21.223 -1.603 1.00 34.34 199 SER A C 1
ATOM 1635 O O . SER A 1 199 ? -15.832 20.279 -2.195 1.00 34.34 199 SER A O 1
ATOM 1637 N N . VAL A 1 200 ? -17.397 21.098 -0.805 1.00 38.03 200 VAL A N 1
ATOM 1638 C CA . VAL A 1 200 ? -18.022 19.864 -0.292 1.00 38.03 200 VAL A CA 1
ATOM 1639 C C . VAL A 1 200 ? -18.613 18.935 -1.386 1.00 38.03 200 VAL A C 1
ATOM 1641 O O . VAL A 1 200 ? -19.257 17.947 -1.059 1.00 38.03 200 VAL A O 1
ATOM 1644 N N . SER A 1 201 ? -18.420 19.196 -2.685 1.00 36.06 201 SER A N 1
ATOM 1645 C CA . SER A 1 201 ? -19.088 18.439 -3.760 1.00 36.06 201 SER A CA 1
ATOM 1646 C C . SER A 1 201 ? -18.371 17.180 -4.248 1.00 36.06 201 SER A C 1
ATOM 1648 O O . SER A 1 201 ? -19.021 16.363 -4.889 1.00 36.06 201 SER A O 1
ATOM 1650 N N . ASP A 1 202 ? -17.085 16.985 -3.948 1.00 35.19 202 ASP A N 1
ATOM 1651 C CA . ASP A 1 202 ? -16.287 15.988 -4.689 1.00 35.19 202 ASP A CA 1
ATOM 1652 C C . ASP A 1 202 ? -16.106 14.649 -3.946 1.00 35.19 202 ASP A C 1
ATOM 1654 O O . ASP A 1 202 ? -15.471 13.728 -4.448 1.00 35.19 202 ASP A O 1
ATOM 1658 N N . PHE A 1 203 ? -16.689 14.502 -2.751 1.00 41.56 203 PHE A N 1
ATOM 1659 C CA . PHE A 1 203 ? -16.441 13.348 -1.873 1.00 41.56 203 PHE A CA 1
ATOM 1660 C C . PHE A 1 203 ? -17.428 12.177 -2.021 1.00 41.56 203 PHE A C 1
ATOM 1662 O O . PHE A 1 203 ? -17.255 11.155 -1.362 1.00 41.56 203 PHE A O 1
ATOM 1669 N N . ALA A 1 204 ? -18.455 12.284 -2.868 1.00 30.09 204 ALA A N 1
ATOM 1670 C CA . ALA A 1 204 ? -19.523 11.280 -2.917 1.00 30.09 204 ALA A CA 1
ATOM 1671 C C . ALA A 1 204 ? -19.263 10.077 -3.849 1.00 30.09 204 ALA A C 1
ATOM 1673 O O . ALA A 1 204 ? -20.048 9.134 -3.817 1.00 30.09 204 ALA A O 1
ATOM 1674 N N . GLU A 1 205 ? -18.194 10.059 -4.651 1.00 33.81 205 GLU A N 1
ATOM 1675 C CA . GLU A 1 205 ? -18.022 9.023 -5.692 1.00 33.81 205 GLU A CA 1
ATOM 1676 C C . GLU A 1 205 ? -17.000 7.918 -5.379 1.00 33.81 205 GLU A C 1
ATOM 1678 O O . GLU A 1 205 ? -16.955 6.925 -6.096 1.00 33.81 205 GLU A O 1
ATOM 1683 N N . ILE A 1 206 ? -16.222 8.016 -4.294 1.00 40.41 206 ILE A N 1
ATOM 1684 C CA . ILE A 1 206 ? -15.108 7.072 -4.048 1.00 40.41 206 ILE A CA 1
ATOM 1685 C C . ILE A 1 206 ? -15.466 5.926 -3.080 1.00 40.41 206 ILE A C 1
ATOM 1687 O O . ILE A 1 206 ? -14.760 4.928 -3.035 1.00 40.41 206 ILE A O 1
ATOM 1691 N N . ILE A 1 207 ? -16.591 5.989 -2.356 1.00 37.31 207 ILE A N 1
ATOM 1692 C CA . ILE A 1 207 ? -16.922 4.978 -1.323 1.00 37.31 207 ILE A CA 1
ATOM 1693 C C . ILE A 1 207 ? -17.987 3.948 -1.768 1.00 37.31 207 ILE A C 1
ATOM 1695 O O . ILE A 1 207 ? -18.258 3.005 -1.038 1.00 37.31 207 ILE A O 1
ATOM 1699 N N . PHE A 1 208 ? -18.569 4.046 -2.973 1.00 28.64 208 PHE A N 1
ATOM 1700 C CA . PHE A 1 208 ? -19.687 3.161 -3.373 1.00 28.64 208 PHE A CA 1
ATOM 1701 C C . PHE A 1 208 ? -19.480 2.258 -4.598 1.00 28.64 208 PHE A C 1
ATOM 1703 O O . PHE A 1 208 ? -20.454 1.699 -5.104 1.00 28.64 208 PHE A O 1
ATOM 1710 N N . ILE A 1 209 ? -18.245 2.039 -5.052 1.00 38.28 209 ILE A N 1
ATOM 1711 C CA . ILE A 1 209 ? -17.963 0.969 -6.023 1.00 38.28 209 ILE A CA 1
ATOM 1712 C C . ILE A 1 209 ? -16.774 0.142 -5.541 1.00 38.28 209 ILE A C 1
ATOM 1714 O O . ILE A 1 209 ? -15.639 0.406 -5.927 1.00 38.28 209 ILE A O 1
ATOM 1718 N N . SER A 1 210 ? -17.053 -0.849 -4.694 1.00 34.41 210 SER A N 1
ATOM 1719 C CA . SER A 1 210 ? -16.380 -2.158 -4.614 1.00 34.41 210 SER A CA 1
ATOM 1720 C C . SER A 1 210 ? -17.208 -3.086 -3.733 1.00 34.41 210 SER A C 1
ATOM 1722 O O . SER A 1 210 ? -17.419 -2.732 -2.554 1.00 34.41 210 SER A O 1
#

Sequence (210 aa):
VITKRIKIFHTQTGPKKLNTITKTSSMEEIIDLLNYILDLSCTINRFLFVYPQGRIIFFDEDFHSTQLFETFLRIYERAQQSNEISDHIETFEEAKYETITLFNDLLASCCIDPLLINENKTENVESIINILSLLITEKRFLAAYEDYFSLCQIIDIVHQTTELLDDQQIKFYTDVVKQAIEIHGTPSCKRKLTP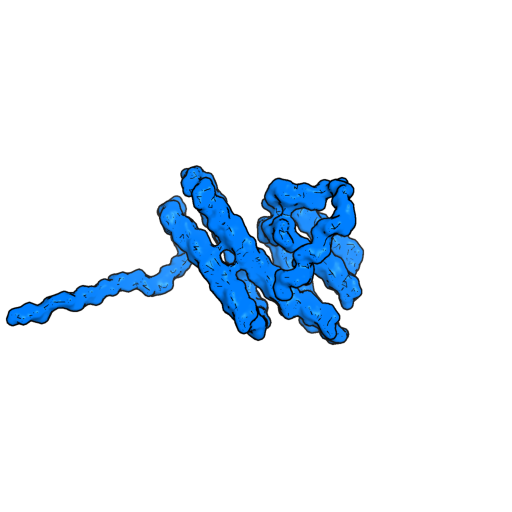EKTSVSDFAEIIFIS

Foldseek 3Di:
DDPDDPPPPPPVPDPDPPPDPDPDDDVVNLLVVLVVLLVVLVVLVVVCVVPVVCLQVCVVVVNPLLVSLVVNVVSVVVSVVVVNCPVCPVSSLSSLVSSLVSVVSSCCPVAVVCLVPPPPNPPSLVVNVVVLVVLLVSLQNLQSNLLPDDPLVVVVSCVVSDVNADPVNSVVSVVSSLVSNVVRHDPSSPVVVDPDPDDPPPPPPPPPDD

Secondary structure (DSSP, 8-state):
-------------S---S----TT--HHHHHHHHHHHHHHHHHHHHHHHH-TTHHHHHHHTT--HHHHHHHHHHHHHHHHHTT--GGGHHHHHHHHHHHHHHHHHHHIIIIIHHHHH-S-TTHHHHHHHHHHHHHHH-HHHHHHHHHHS-HHHHHHHHHHH-S---HHHHHHHHHHHHHHHHHH--HHHHHTTS-----TTSSSSSSS--

pLDDT: mean 77.05, std 19.11, range [28.64, 96.19]

Radius of gyration: 21.16 Å; chains: 1; bounding box: 45×71×64 Å